Protein AF-A0A0F9B6S1-F1 (afdb_monomer_lite)

Sequence (210 aa):
LCLACHDKDVAAADGRVVKGLGAELAGQAKLHGPPGAGNCADCHEPHGNKAFRFLQKAYPAAFYSPYAPGAYALCLSCHDPALASARHTTSATKFRNGNVNLHYLHVNKPRKGRTCRACHATHASNNPHMLSAAVPFGGWKIPIRFTADKDGGNCASGCHLPKAYRRTNPVDYAKPSATQPAGTTTQPAKTTTQPAKTATQPAKTAMRPG

Foldseek 3Di:
DVLVQQQAWDQDPVRDIDGRCVVVAPPFPDWDDCLVVVNPVLFADPVADPADRRGPAAEDPDQFDADDLRNHVSVCVPQPSCLQPPQFDLPSDLQAFARGRVNVVQQHDRTGRGGPLNFADNTGHNDPPRGDQWHDDPPDTKGWDWDDDPFWTWIDIPVDHIDTGGHPHGDDPVDDDPPRDPPPPPDPPPPPPDPDPPDDDDDDDDDDDD

Secondary structure (DSSP, 8-state):
-THHHHTS-EE-TTSPEEPPSHHHHTT-SEE-HHHHTT-GGGTB-TT--SSGGGBSS---SSSEE---TTTTTTGGGTS-THHHH-SB-SSS-S-EETTEEHHHHHH--SS-EEPGGGTB-SSEESSGGGB-SEEEETTEEEEEEEEE-SSEEEEEETTEEEEEEESSS---TTS--TTS------PPP----PPP----PPP-------

InterPro domains:
  IPR010177 Doubled CXXCH motif [PF09699] (32-81)
  IPR010177 Doubled CXXCH motif [PF09699] (109-135)
  IPR036280 Multiheme cytochrome superfamily [SSF48695] (2-164)

Structure (mmCIF, N/CA/C/O backbone):
data_AF-A0A0F9B6S1-F1
#
_entry.id   AF-A0A0F9B6S1-F1
#
loop_
_atom_site.group_PDB
_atom_site.id
_atom_site.type_symbol
_atom_site.label_atom_id
_atom_site.label_alt_id
_atom_site.label_comp_id
_atom_site.label_asym_id
_atom_site.label_entity_id
_atom_site.label_seq_id
_atom_site.pdbx_PDB_ins_code
_atom_site.Cartn_x
_atom_site.Cartn_y
_atom_site.Cartn_z
_atom_site.occupancy
_atom_site.B_iso_or_equiv
_atom_site.auth_seq_id
_atom_site.auth_comp_id
_atom_site.auth_asym_id
_atom_site.auth_atom_id
_atom_site.pdbx_PDB_model_num
ATOM 1 N N . LEU A 1 1 ? -17.920 14.167 11.789 1.00 84.94 1 LEU A N 1
ATOM 2 C CA . LEU A 1 1 ? -18.511 13.146 12.686 1.00 84.94 1 LEU A CA 1
ATOM 3 C C . LEU A 1 1 ? -17.453 12.194 13.252 1.00 84.94 1 LEU A C 1
ATOM 5 O O . LEU A 1 1 ? -17.225 12.240 14.447 1.00 84.94 1 LEU A O 1
ATOM 9 N N . CYS A 1 2 ? -16.750 11.398 12.436 1.00 89.38 2 CYS A N 1
ATOM 10 C CA . CYS A 1 2 ? -15.830 10.344 12.909 1.00 89.38 2 CYS A CA 1
ATOM 11 C C . CYS A 1 2 ? -14.729 10.837 13.870 1.00 89.38 2 CYS A C 1
ATOM 13 O O . CYS A 1 2 ? -14.489 10.236 14.915 1.00 89.38 2 CYS A O 1
ATOM 15 N N . LEU A 1 3 ? -14.088 11.965 13.543 1.00 91.12 3 LEU A N 1
ATOM 16 C CA . LEU A 1 3 ? -13.027 12.548 14.371 1.00 91.12 3 LEU A CA 1
ATOM 17 C C . LEU A 1 3 ? -13.532 13.112 15.708 1.00 91.12 3 LEU A C 1
ATOM 19 O O . LEU A 1 3 ? -12.722 13.312 16.598 1.00 91.12 3 LEU A O 1
ATOM 23 N N . ALA A 1 4 ? -14.842 13.290 15.916 1.00 91.00 4 ALA A N 1
ATOM 24 C CA . ALA A 1 4 ? -15.355 13.708 17.225 1.00 91.00 4 ALA A CA 1
ATOM 25 C C . ALA A 1 4 ? -15.012 12.693 18.334 1.00 91.00 4 ALA A C 1
ATOM 27 O O . ALA A 1 4 ? -14.855 13.074 19.490 1.00 91.00 4 ALA A O 1
ATOM 28 N N . CYS A 1 5 ? -14.850 11.415 17.969 1.00 89.62 5 CYS A N 1
ATOM 29 C CA . CYS A 1 5 ? -14.426 10.355 18.884 1.00 89.62 5 CYS A CA 1
ATOM 30 C C . CYS A 1 5 ? -13.048 9.784 18.526 1.00 89.62 5 CYS A C 1
ATOM 32 O O . CYS A 1 5 ? -12.287 9.428 19.419 1.00 89.62 5 CYS A O 1
ATOM 34 N N . HIS A 1 6 ? -12.705 9.709 17.236 1.00 91.12 6 HIS A N 1
ATOM 35 C CA . HIS A 1 6 ? -11.450 9.109 16.772 1.00 91.12 6 HIS A CA 1
ATOM 36 C C . HIS A 1 6 ? -10.278 10.091 16.657 1.00 91.12 6 HIS A C 1
ATOM 38 O O . HIS A 1 6 ? -9.227 9.699 16.166 1.00 91.12 6 HIS A O 1
ATOM 44 N N . ASP A 1 7 ? -10.407 11.343 17.101 1.00 93.19 7 ASP A N 1
ATOM 45 C CA . ASP A 1 7 ? -9.270 12.274 17.188 1.00 93.19 7 ASP A CA 1
ATOM 46 C C . ASP A 1 7 ? -8.208 11.802 18.202 1.00 93.19 7 ASP A C 1
ATOM 48 O O . ASP A 1 7 ? -7.007 11.951 17.975 1.00 93.19 7 ASP A O 1
ATOM 52 N N . LYS A 1 8 ? -8.640 11.137 19.279 1.00 92.50 8 LYS A N 1
ATOM 53 C CA . LYS A 1 8 ? -7.793 10.696 20.398 1.00 92.50 8 LYS A CA 1
ATOM 54 C C . LYS A 1 8 ? -7.808 9.179 20.552 1.00 92.50 8 LYS A C 1
ATOM 56 O O . LYS A 1 8 ? -8.610 8.485 19.931 1.00 92.50 8 LYS A O 1
ATOM 61 N N . ASP A 1 9 ? -6.891 8.669 21.369 1.00 93.69 9 ASP A N 1
ATOM 62 C CA . ASP A 1 9 ? -6.844 7.253 21.722 1.00 93.69 9 ASP A CA 1
ATOM 63 C C . ASP A 1 9 ? -8.183 6.808 22.332 1.00 93.69 9 ASP A C 1
ATOM 65 O O . ASP A 1 9 ? -8.699 7.438 23.254 1.00 93.69 9 ASP A O 1
ATOM 69 N N . VAL A 1 10 ? -8.730 5.702 21.828 1.00 89.88 10 VAL A N 1
ATOM 70 C CA . VAL A 1 10 ? -9.988 5.112 22.296 1.00 89.88 10 VAL A CA 1
ATOM 71 C C . VAL A 1 10 ? -9.691 3.769 22.950 1.00 89.88 10 VAL A C 1
ATOM 73 O O . VAL A 1 10 ? -9.113 2.876 22.323 1.00 89.88 10 VAL A O 1
ATOM 76 N N . ALA A 1 11 ? -10.101 3.607 24.207 1.00 91.12 11 ALA A N 1
ATOM 77 C CA . ALA A 1 11 ? -10.069 2.317 24.884 1.00 91.12 11 ALA A CA 1
ATOM 78 C C . ALA A 1 11 ? -11.209 1.432 24.361 1.00 91.12 11 ALA A C 1
ATOM 80 O O . ALA A 1 11 ? -12.380 1.805 24.411 1.00 91.12 11 ALA A O 1
ATOM 81 N N . ALA A 1 12 ? -10.865 0.263 23.836 1.00 85.62 12 ALA A N 1
ATOM 82 C CA . ALA A 1 12 ? -11.826 -0.763 23.469 1.00 85.62 12 ALA A CA 1
ATOM 83 C C . ALA A 1 12 ? -12.225 -1.584 24.705 1.00 85.62 12 ALA A C 1
ATOM 85 O O . ALA A 1 12 ? -11.449 -1.720 25.651 1.00 85.62 12 ALA A O 1
ATOM 86 N N . ALA A 1 13 ? -13.418 -2.184 24.667 1.00 86.12 13 ALA A N 1
ATOM 87 C CA . ALA A 1 13 ? -13.953 -2.997 25.764 1.00 86.12 13 ALA A CA 1
ATOM 88 C C . ALA A 1 13 ? -13.068 -4.204 26.136 1.00 86.12 13 ALA A C 1
ATOM 90 O O . ALA A 1 13 ? -13.123 -4.688 27.259 1.00 86.12 13 ALA A O 1
ATOM 91 N N . ASP A 1 14 ? -12.227 -4.669 25.211 1.00 86.56 14 ASP A N 1
ATOM 92 C CA . ASP A 1 14 ? -11.272 -5.762 25.419 1.00 86.56 14 ASP A CA 1
ATOM 93 C C . ASP A 1 14 ? -9.890 -5.287 25.908 1.00 86.56 14 ASP A C 1
ATOM 95 O O . ASP A 1 14 ? -8.903 -6.017 25.814 1.00 86.56 14 ASP A O 1
ATOM 99 N N . GLY A 1 15 ? -9.794 -4.046 26.394 1.00 87.56 15 GLY A N 1
ATOM 100 C CA . GLY A 1 15 ? -8.570 -3.463 26.945 1.00 87.56 15 GLY A CA 1
ATOM 101 C C . GLY A 1 15 ? -7.555 -2.997 25.898 1.00 87.56 15 GLY A C 1
ATOM 102 O O . GLY A 1 15 ? -6.518 -2.436 26.255 1.00 87.56 15 GLY A O 1
ATOM 103 N N . ARG A 1 16 ? -7.822 -3.180 24.597 1.00 87.88 16 ARG A N 1
ATOM 104 C CA . ARG A 1 16 ? -6.966 -2.616 23.543 1.00 87.88 16 ARG A CA 1
ATOM 105 C C . ARG A 1 16 ? -7.121 -1.100 23.477 1.00 87.88 16 ARG A C 1
ATOM 107 O O . ARG A 1 16 ? -8.217 -0.573 23.614 1.00 87.88 16 ARG A O 1
ATOM 114 N N . VAL A 1 17 ? -6.045 -0.404 23.122 1.00 89.31 17 VAL A N 1
ATOM 115 C CA . VAL A 1 17 ? -6.099 1.022 22.769 1.00 89.31 17 VAL A CA 1
ATOM 116 C C . VAL A 1 17 ? -6.058 1.167 21.252 1.00 89.31 17 VAL A C 1
ATOM 118 O O . VAL A 1 17 ? -5.094 0.760 20.597 1.00 89.31 17 VAL A O 1
ATOM 121 N N . VAL A 1 18 ? -7.114 1.738 20.679 1.00 87.94 18 VAL A N 1
ATOM 122 C CA . VAL A 1 18 ? -7.140 2.188 19.286 1.00 87.94 18 VAL A CA 1
ATOM 123 C C . VAL A 1 18 ? -6.529 3.578 19.254 1.00 87.94 18 VAL A C 1
ATOM 125 O O . VAL A 1 18 ? -7.032 4.480 19.913 1.00 87.94 18 VAL A O 1
ATOM 128 N N . LYS A 1 19 ? -5.426 3.745 18.522 1.00 88.56 19 LYS A N 1
ATOM 129 C CA . LYS A 1 19 ? -4.744 5.037 18.449 1.00 88.56 19 LYS A CA 1
ATOM 130 C C . LYS A 1 19 ? -5.616 6.094 17.783 1.00 88.56 19 LYS A C 1
ATOM 132 O O . LYS A 1 19 ? -6.282 5.799 16.791 1.00 88.56 19 LYS A O 1
ATOM 137 N N . GLY A 1 20 ? -5.584 7.297 18.350 1.00 90.81 20 GLY A N 1
ATOM 138 C CA . GLY A 1 20 ? -6.263 8.460 17.803 1.00 90.81 20 GLY A CA 1
ATOM 139 C C . GLY A 1 20 ? -5.727 8.807 16.426 1.00 90.81 20 GLY A C 1
ATOM 140 O O . GLY A 1 20 ? -4.518 8.850 16.199 1.00 90.81 20 GLY A O 1
ATOM 141 N N . LEU A 1 21 ? -6.648 9.058 15.508 1.00 90.69 21 LEU A N 1
ATOM 142 C CA . LEU A 1 21 ? -6.363 9.432 14.136 1.00 90.69 21 LEU A CA 1
ATOM 143 C C . LEU A 1 21 ? -5.974 10.914 14.027 1.00 90.69 21 LEU A C 1
ATOM 145 O O . LEU A 1 21 ? -5.288 11.287 13.083 1.00 90.69 21 LEU A O 1
ATOM 149 N N . GLY A 1 22 ? -6.340 11.749 15.005 1.00 87.75 22 GLY A N 1
ATOM 150 C CA . GLY A 1 22 ? -6.059 13.187 15.010 1.00 87.75 22 GLY A CA 1
ATOM 151 C C . GLY A 1 22 ? -4.589 13.503 14.773 1.00 87.75 22 GLY A C 1
ATOM 152 O O . GLY A 1 22 ? -4.243 14.177 13.808 1.00 87.75 22 GLY A O 1
ATOM 153 N N . ALA A 1 23 ? -3.706 12.923 15.588 1.00 83.25 23 ALA A N 1
ATOM 154 C CA . ALA A 1 23 ? -2.260 13.096 15.451 1.00 83.25 23 ALA A CA 1
ATOM 155 C C . ALA A 1 23 ? -1.678 12.447 14.180 1.00 83.25 23 ALA A C 1
ATOM 157 O O . ALA A 1 23 ? -0.641 12.887 13.690 1.00 83.25 23 ALA A O 1
ATOM 158 N N . GLU A 1 24 ? -2.316 11.398 13.649 1.00 84.44 24 GLU A N 1
ATOM 159 C CA . GLU A 1 24 ? -1.882 10.757 12.404 1.00 84.44 24 GLU A CA 1
ATOM 160 C C . GLU A 1 24 ? -2.237 11.608 11.180 1.00 84.44 24 GLU A C 1
ATOM 162 O O . GLU A 1 24 ? -1.484 11.581 10.218 1.00 84.44 24 GLU A O 1
ATOM 167 N N . LEU A 1 25 ? -3.334 12.375 11.202 1.00 88.62 25 LEU A N 1
ATOM 168 C CA . LEU A 1 25 ? -3.712 13.279 10.105 1.00 88.62 25 LEU A CA 1
ATOM 169 C C . LEU A 1 25 ? -3.091 14.673 10.258 1.00 88.62 25 LEU A C 1
ATOM 171 O O . LEU A 1 25 ? -2.732 15.303 9.262 1.00 88.62 25 LEU A O 1
ATOM 175 N N . ALA A 1 26 ? -2.967 15.164 11.493 1.00 84.00 26 ALA A N 1
ATOM 176 C CA . ALA A 1 26 ? -2.464 16.498 11.784 1.00 84.00 26 ALA A CA 1
ATOM 177 C C . ALA A 1 26 ? -1.012 16.661 11.316 1.00 84.00 26 ALA A C 1
ATOM 179 O O . ALA A 1 26 ? -0.131 15.857 11.627 1.00 84.00 26 ALA A O 1
ATOM 180 N N . GLY A 1 27 ? -0.759 17.726 10.554 1.00 74.69 27 GLY A N 1
ATOM 181 C CA . GLY A 1 27 ? 0.578 18.050 10.058 1.00 74.69 27 GLY A CA 1
ATOM 182 C C . GLY A 1 27 ? 1.125 17.080 9.006 1.00 74.69 27 GLY A C 1
ATOM 183 O O . GLY A 1 27 ? 2.312 17.158 8.688 1.00 74.69 27 GLY A O 1
ATOM 184 N N . GLN A 1 28 ? 0.301 16.177 8.458 1.00 81.06 28 GLN A N 1
ATOM 185 C CA . GLN A 1 28 ? 0.713 15.372 7.313 1.00 81.06 28 GLN A CA 1
ATOM 186 C C . GLN A 1 28 ? 0.516 16.139 6.007 1.00 81.06 28 GLN A C 1
ATOM 188 O O . GLN A 1 28 ? -0.545 16.694 5.737 1.00 81.06 28 GLN A O 1
ATOM 193 N N . ALA A 1 29 ? 1.532 16.104 5.154 1.00 78.75 29 ALA A N 1
ATOM 194 C CA . ALA A 1 29 ? 1.552 16.761 3.860 1.00 78.75 29 ALA A CA 1
ATOM 195 C C . ALA A 1 29 ? 0.556 16.140 2.873 1.00 78.75 29 ALA A C 1
ATOM 197 O O . ALA A 1 29 ? 0.140 16.809 1.928 1.00 78.75 29 ALA A O 1
ATOM 198 N N . LYS A 1 30 ? 0.214 14.851 3.038 1.00 90.12 30 LYS A N 1
ATOM 199 C CA . LYS A 1 30 ? -0.686 14.125 2.134 1.00 90.12 30 LYS A CA 1
ATOM 200 C C . LYS A 1 30 ? -1.606 13.183 2.896 1.00 90.12 30 LYS A C 1
ATOM 202 O O . LYS A 1 30 ? -1.150 12.264 3.578 1.00 90.12 30 LYS A O 1
ATOM 207 N N . LEU A 1 31 ? -2.905 13.387 2.707 1.00 93.31 31 LEU A N 1
ATOM 208 C CA . LEU A 1 31 ? -3.943 12.451 3.116 1.00 93.31 31 LEU A CA 1
ATOM 209 C C . LEU A 1 31 ? -4.227 11.479 1.969 1.00 93.31 31 LEU A C 1
ATOM 211 O O . LEU A 1 31 ? -4.185 11.847 0.793 1.00 93.31 31 LEU A O 1
ATOM 215 N N . HIS A 1 32 ? -4.518 10.230 2.312 1.00 94.31 32 HIS A N 1
ATOM 216 C CA . HIS A 1 32 ? -5.059 9.275 1.359 1.00 94.31 32 HIS A CA 1
ATOM 217 C C . HIS A 1 32 ? -6.451 9.745 0.908 1.00 94.31 32 HIS A C 1
ATOM 219 O O . HIS A 1 32 ? -7.150 10.394 1.683 1.00 94.31 32 HIS A O 1
ATOM 225 N N . GLY A 1 33 ? -6.854 9.429 -0.328 1.00 91.88 33 GLY A N 1
ATOM 226 C CA . GLY A 1 33 ? -8.044 10.014 -0.966 1.00 91.88 33 GLY A CA 1
ATOM 227 C C . GLY A 1 33 ? -9.299 10.027 -0.080 1.00 91.88 33 GLY A C 1
ATOM 228 O O . GLY A 1 33 ? -9.795 11.115 0.210 1.00 91.88 33 GLY A O 1
ATOM 229 N N . PRO A 1 34 ? -9.774 8.867 0.419 1.00 93.69 34 PRO A N 1
ATOM 230 C CA . PRO A 1 34 ? -10.990 8.829 1.228 1.00 93.69 34 PRO A CA 1
ATOM 231 C C . PRO A 1 34 ? -10.876 9.608 2.551 1.00 93.69 34 PRO A C 1
ATOM 233 O O . PRO A 1 34 ? -11.713 10.478 2.781 1.00 93.69 34 PRO A O 1
ATOM 236 N N . PRO A 1 35 ? -9.833 9.424 3.395 1.00 90.62 35 PRO A N 1
ATOM 237 C CA . PRO A 1 35 ? -9.627 10.286 4.565 1.00 90.62 35 PRO A CA 1
ATOM 238 C C . PRO A 1 35 ? -9.525 11.784 4.242 1.00 90.62 35 PRO A C 1
ATOM 240 O O . PRO A 1 35 ? -10.065 12.592 4.990 1.00 90.62 35 PRO A O 1
ATOM 243 N N . GLY A 1 36 ? -8.877 12.160 3.133 1.00 89.31 36 GLY A N 1
ATOM 244 C CA . GLY A 1 36 ? -8.753 13.555 2.698 1.00 89.31 36 GLY A CA 1
ATOM 245 C C . GLY A 1 36 ? -10.078 14.199 2.290 1.00 89.31 36 GLY A C 1
ATOM 246 O O . GLY A 1 36 ? -10.249 15.400 2.472 1.00 89.31 36 GLY A O 1
ATOM 247 N N . ALA A 1 37 ? -11.026 13.397 1.803 1.00 90.56 37 ALA A N 1
ATOM 248 C CA . ALA A 1 37 ? -12.395 13.815 1.510 1.00 90.56 37 ALA A CA 1
ATOM 249 C C . ALA A 1 37 ? -13.351 13.673 2.713 1.00 90.56 37 ALA A C 1
ATOM 251 O O . ALA A 1 37 ? -14.526 14.004 2.603 1.00 90.56 37 ALA A O 1
ATOM 252 N N . GLY A 1 38 ? -12.879 13.164 3.858 1.00 89.94 38 GLY A N 1
ATOM 253 C CA . GLY A 1 38 ? -13.729 12.856 5.013 1.00 89.94 38 GLY A CA 1
ATOM 254 C C . GLY A 1 38 ? -14.559 11.570 4.875 1.00 89.94 38 GLY A C 1
ATOM 255 O O . GLY A 1 38 ? -15.367 11.265 5.754 1.00 89.94 38 GLY A O 1
ATOM 256 N N . ASN A 1 39 ? -14.330 10.773 3.830 1.00 93.50 39 ASN A N 1
ATOM 257 C CA . ASN A 1 39 ? -15.073 9.549 3.526 1.00 93.50 39 ASN A CA 1
ATOM 258 C C . ASN A 1 39 ? -14.497 8.334 4.267 1.00 93.50 39 ASN A C 1
ATOM 260 O O . ASN A 1 39 ? -13.992 7.380 3.676 1.00 93.50 39 ASN A O 1
ATOM 264 N N . CYS A 1 40 ? -14.553 8.348 5.599 1.00 93.62 40 CYS A N 1
ATOM 265 C CA . CYS A 1 40 ? -14.050 7.233 6.411 1.00 93.62 40 CYS A CA 1
ATOM 266 C C . CYS A 1 40 ? -14.784 5.909 6.110 1.00 93.62 40 CYS A C 1
ATOM 268 O O . CYS A 1 40 ? -14.186 4.834 6.202 1.00 93.62 40 CYS A O 1
ATOM 270 N N . ALA A 1 41 ? -16.068 6.000 5.743 1.00 95.00 41 ALA A N 1
ATOM 271 C CA . ALA A 1 41 ? -16.945 4.859 5.492 1.00 95.00 41 ALA A CA 1
ATOM 272 C C . ALA A 1 41 ? -16.606 4.075 4.209 1.00 95.00 41 ALA A C 1
ATOM 274 O O . ALA A 1 41 ? -17.001 2.921 4.082 1.00 95.00 41 ALA A O 1
ATOM 275 N N . ASP A 1 42 ? -15.808 4.646 3.298 1.00 95.06 42 ASP A N 1
ATOM 276 C CA . ASP A 1 42 ? -15.357 3.941 2.086 1.00 95.06 42 ASP A CA 1
ATOM 277 C C . ASP A 1 42 ? -14.491 2.718 2.432 1.00 95.06 42 ASP A C 1
ATOM 279 O O . ASP A 1 42 ? -14.438 1.738 1.687 1.00 95.06 42 ASP A O 1
ATOM 283 N N . CYS A 1 43 ? -13.811 2.771 3.584 1.00 95.88 43 CYS A N 1
ATOM 284 C CA . CYS A 1 43 ? -12.961 1.693 4.077 1.00 95.88 43 CYS A CA 1
ATOM 285 C C . CYS A 1 43 ? -13.464 1.060 5.375 1.00 95.88 43 CYS A C 1
ATOM 287 O O . CYS A 1 43 ? -13.177 -0.115 5.605 1.00 95.88 43 CYS A O 1
ATOM 289 N N . HIS A 1 44 ? -14.165 1.814 6.225 1.00 95.56 44 HIS A N 1
ATOM 290 C CA . HIS A 1 44 ? -14.638 1.362 7.534 1.00 95.56 44 HIS A CA 1
ATOM 291 C C . HIS A 1 44 ? -16.159 1.188 7.581 1.00 95.56 44 HIS A C 1
ATOM 293 O O . HIS A 1 44 ? -16.903 1.888 6.908 1.00 95.56 44 HIS A O 1
ATOM 299 N N . GLU A 1 45 ? -16.619 0.275 8.424 1.00 94.81 45 GLU A N 1
ATOM 300 C CA . GLU A 1 45 ? -18.016 0.035 8.753 1.00 94.81 45 GLU A CA 1
ATOM 301 C C . GLU A 1 45 ? -18.320 0.689 10.109 1.00 94.81 45 GLU A C 1
ATOM 303 O O . GLU A 1 45 ? -17.956 0.129 11.150 1.00 94.81 45 GLU A O 1
ATOM 308 N N . PRO A 1 46 ? -18.919 1.895 10.130 1.00 89.38 46 PRO A N 1
ATOM 309 C CA . PRO A 1 46 ? -19.126 2.656 11.360 1.00 89.38 46 PRO A CA 1
ATOM 310 C C . PRO A 1 46 ? -20.095 1.980 12.336 1.00 89.38 46 PRO A C 1
ATOM 312 O O . PRO A 1 46 ? -19.998 2.228 13.536 1.00 89.38 46 PRO A O 1
ATOM 315 N N . HIS A 1 47 ? -20.987 1.106 11.859 1.00 88.25 47 HIS A N 1
ATOM 316 C CA . HIS A 1 47 ? -21.882 0.332 12.726 1.00 88.25 47 HIS A CA 1
ATOM 317 C C . HIS A 1 47 ? -21.265 -0.984 13.213 1.00 88.25 47 HIS A C 1
ATOM 319 O O . HIS A 1 47 ? -21.895 -1.744 13.948 1.00 88.25 47 HIS A O 1
ATOM 325 N N . GLY A 1 48 ? -20.003 -1.225 12.858 1.00 83.81 48 GLY A N 1
ATOM 326 C CA . GLY A 1 48 ? -19.253 -2.389 13.277 1.00 83.81 48 GLY A CA 1
ATOM 327 C C . GLY A 1 48 ? -19.563 -3.639 12.456 1.00 83.81 48 GLY A C 1
ATOM 328 O O . GLY A 1 48 ? -20.639 -3.851 11.907 1.00 83.81 48 GLY A O 1
ATOM 329 N N . ASN A 1 49 ? -18.561 -4.503 12.381 1.00 90.06 49 ASN A N 1
ATOM 330 C CA . ASN A 1 49 ? -18.633 -5.827 11.783 1.00 90.06 49 ASN A CA 1
ATOM 331 C C . ASN A 1 49 ? -17.567 -6.728 12.441 1.00 90.06 49 ASN A C 1
ATOM 333 O O . ASN A 1 49 ? -16.840 -6.305 13.341 1.00 90.06 49 ASN A O 1
ATOM 337 N N . LYS A 1 50 ? -17.453 -7.988 12.014 1.00 89.44 50 LYS A N 1
ATOM 338 C CA . LYS A 1 50 ? -16.446 -8.920 12.563 1.00 89.44 50 LYS A CA 1
ATOM 339 C C . LYS A 1 50 ? -15.057 -8.773 11.925 1.00 89.44 50 LYS A C 1
ATOM 341 O O . LYS A 1 50 ? -14.123 -9.463 12.332 1.00 89.44 50 LYS A O 1
ATOM 346 N N . ALA A 1 51 ? -14.907 -7.931 10.905 1.00 91.62 51 ALA A N 1
ATOM 347 C CA . ALA A 1 51 ? -13.647 -7.762 10.204 1.00 91.62 51 ALA A CA 1
ATOM 348 C C . ALA A 1 51 ? -12.643 -6.977 11.056 1.00 91.62 51 ALA A C 1
ATOM 350 O O . ALA A 1 51 ? -12.985 -6.112 11.867 1.00 91.62 51 ALA A O 1
ATOM 351 N N . PHE A 1 52 ? -11.360 -7.263 10.835 1.00 89.81 52 PHE A N 1
ATOM 352 C CA . PHE A 1 52 ? -10.269 -6.524 11.455 1.00 89.81 52 PHE A CA 1
ATOM 353 C C . PHE A 1 52 ? -10.463 -5.014 11.251 1.00 89.81 52 PHE A C 1
ATOM 355 O O . PHE A 1 52 ? -10.547 -4.565 10.114 1.00 89.81 52 PHE A O 1
ATOM 362 N N . ARG A 1 53 ? -10.513 -4.24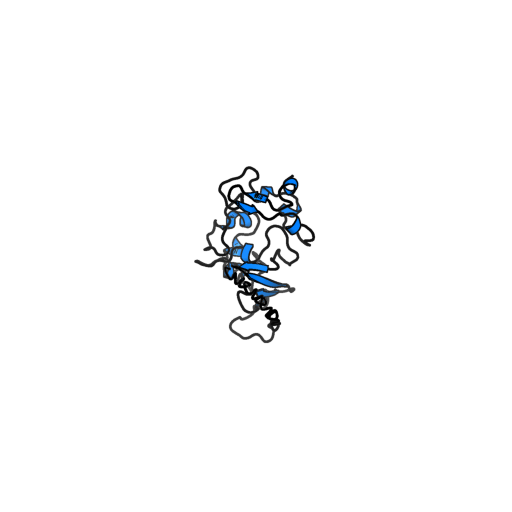7 12.352 1.00 90.12 53 ARG A N 1
ATOM 363 C CA . ARG A 1 53 ? -10.694 -2.777 12.370 1.00 90.12 53 ARG A CA 1
ATOM 364 C C . ARG A 1 53 ? -11.957 -2.286 11.662 1.00 90.12 53 ARG A C 1
ATOM 366 O O . ARG A 1 53 ? -11.961 -1.175 11.133 1.00 90.12 53 ARG A O 1
ATOM 373 N N . PHE A 1 54 ? -13.006 -3.106 11.674 1.00 93.12 54 PHE A N 1
ATOM 374 C CA . PHE A 1 54 ? -14.275 -2.805 11.026 1.00 93.12 54 PHE A CA 1
ATOM 375 C C . PHE A 1 54 ? -14.108 -2.468 9.548 1.00 93.12 54 PHE A C 1
ATOM 377 O O . PHE A 1 54 ? -14.750 -1.566 9.042 1.00 93.12 54 PHE A O 1
ATOM 384 N N . LEU A 1 55 ? -13.186 -3.128 8.849 1.00 96.00 55 LEU A N 1
ATOM 385 C CA . LEU A 1 55 ? -12.970 -2.839 7.437 1.00 96.00 55 LEU A CA 1
ATOM 386 C C . LEU A 1 55 ? -14.137 -3.375 6.598 1.00 96.00 55 LEU A C 1
ATOM 388 O O . LEU A 1 55 ? -14.642 -4.467 6.855 1.00 96.00 55 LEU A O 1
ATOM 392 N N . GLN A 1 56 ? -14.539 -2.613 5.581 1.00 96.25 56 GLN A N 1
ATOM 393 C CA . GLN A 1 56 ? -15.623 -2.957 4.649 1.00 96.25 56 GLN A CA 1
ATOM 394 C C . GLN A 1 56 ? -15.322 -4.229 3.840 1.00 96.25 56 GLN A C 1
ATOM 396 O O . GLN A 1 56 ? -16.218 -4.949 3.408 1.00 96.25 56 GLN A O 1
ATOM 401 N N . LYS A 1 57 ? -14.036 -4.516 3.612 1.00 96.25 57 LYS A N 1
ATOM 402 C CA . LYS A 1 57 ? -13.560 -5.651 2.815 1.00 96.25 57 LYS A CA 1
ATOM 403 C C . LYS A 1 57 ? -12.337 -6.295 3.457 1.00 96.25 57 LYS A C 1
ATOM 405 O O . LYS A 1 57 ? -11.688 -5.720 4.332 1.00 96.25 57 LYS A O 1
ATOM 410 N N . ALA A 1 58 ? -12.006 -7.495 2.987 1.00 96.25 58 ALA A N 1
ATOM 411 C CA . ALA A 1 58 ? -10.872 -8.257 3.486 1.00 96.25 58 ALA A CA 1
ATOM 412 C C . ALA A 1 58 ? -9.551 -7.479 3.359 1.00 96.25 58 ALA A C 1
ATOM 414 O O . ALA A 1 58 ? -9.209 -6.936 2.303 1.00 96.25 58 ALA A O 1
ATOM 415 N N . TYR A 1 59 ? -8.811 -7.458 4.465 1.00 96.50 59 TYR A N 1
ATOM 416 C CA . TYR A 1 59 ? -7.430 -7.012 4.533 1.00 96.50 59 TYR A CA 1
ATOM 417 C C . TYR A 1 59 ? -6.729 -7.742 5.694 1.00 96.50 59 T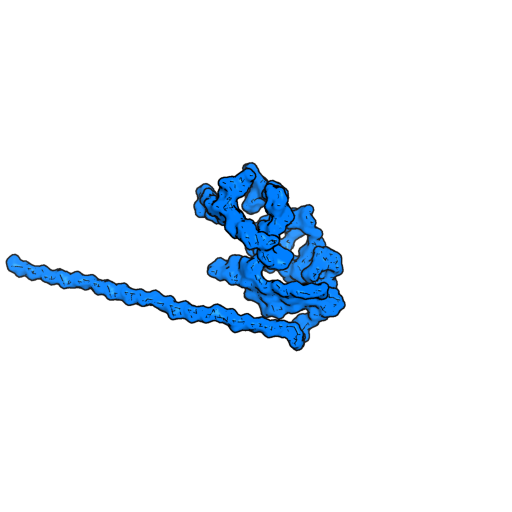YR A C 1
ATOM 419 O O . TYR A 1 59 ? -7.306 -7.813 6.785 1.00 96.50 59 TYR A O 1
ATOM 427 N N . PRO A 1 60 ? -5.490 -8.252 5.550 1.00 94.81 60 PRO A N 1
ATOM 428 C CA . PRO A 1 60 ? -4.878 -9.055 6.602 1.00 94.81 60 PRO A CA 1
ATOM 429 C C . PRO A 1 60 ? -4.520 -8.199 7.822 1.00 94.81 60 PRO A C 1
ATOM 431 O O . PRO A 1 60 ? -3.929 -7.127 7.694 1.00 94.81 60 PRO A O 1
ATOM 434 N N . ALA A 1 61 ? -4.836 -8.668 9.029 1.00 92.19 61 ALA A N 1
ATOM 435 C CA . ALA A 1 61 ? -4.463 -7.974 10.266 1.00 92.19 61 ALA A CA 1
ATOM 436 C C . ALA A 1 61 ? -2.938 -7.959 10.491 1.00 92.19 61 ALA A C 1
ATOM 438 O O . ALA A 1 61 ? -2.381 -6.973 10.975 1.00 92.19 61 ALA A O 1
ATOM 439 N N . ALA A 1 62 ? -2.271 -9.054 10.119 1.00 92.12 62 ALA A N 1
ATOM 440 C CA . ALA A 1 62 ? -0.856 -9.286 10.366 1.00 92.12 62 ALA A CA 1
ATOM 441 C C . ALA A 1 62 ? 0.069 -8.452 9.462 1.00 92.12 62 ALA A C 1
ATOM 443 O O . ALA A 1 62 ? -0.287 -8.056 8.354 1.00 92.12 62 ALA A O 1
ATOM 444 N N . PHE A 1 63 ? 1.304 -8.234 9.924 1.00 91.88 63 PHE A N 1
ATOM 445 C CA . PHE A 1 63 ? 2.355 -7.575 9.141 1.00 91.88 63 PHE A CA 1
ATOM 446 C C . PHE A 1 63 ? 2.735 -8.391 7.894 1.00 91.88 63 PHE A C 1
ATOM 448 O O . PHE A 1 63 ? 2.827 -7.850 6.787 1.00 91.88 63 PHE A O 1
ATOM 455 N N . TYR A 1 64 ? 2.907 -9.703 8.087 1.00 94.62 64 TYR A N 1
ATOM 456 C CA . TYR A 1 64 ? 3.121 -10.684 7.031 1.00 94.62 64 TYR A CA 1
ATOM 457 C C . TYR A 1 64 ? 1.878 -11.542 6.823 1.00 94.62 64 TYR A C 1
ATOM 459 O O . TYR A 1 64 ? 1.245 -11.959 7.789 1.00 94.62 64 TYR A O 1
ATOM 467 N N . SER A 1 65 ? 1.575 -11.854 5.569 1.00 95.56 65 SER A N 1
ATOM 468 C CA . SER A 1 65 ? 0.504 -12.774 5.195 1.00 95.56 65 SER A CA 1
ATOM 469 C C . SER A 1 65 ? 0.862 -13.482 3.883 1.00 95.56 65 SER A C 1
ATOM 471 O O . SER A 1 65 ? 1.525 -12.870 3.040 1.00 95.56 65 SER A O 1
ATOM 473 N N . PRO A 1 66 ? 0.483 -14.755 3.684 1.00 95.31 66 PRO A N 1
ATOM 474 C CA . PRO A 1 66 ? 0.479 -15.363 2.360 1.00 95.31 66 PRO A CA 1
ATOM 475 C C . PRO A 1 66 ? -0.351 -14.531 1.382 1.00 95.31 66 PRO A C 1
ATOM 477 O O . PRO A 1 66 ? -1.421 -14.034 1.734 1.00 95.31 66 PRO A O 1
ATOM 480 N N . TYR A 1 67 ? 0.119 -14.390 0.147 1.00 94.25 67 TYR A N 1
ATOM 481 C CA . TYR A 1 67 ? -0.684 -13.729 -0.872 1.00 94.25 67 TYR A CA 1
ATOM 482 C C . TYR A 1 67 ? -1.869 -14.597 -1.289 1.00 94.25 67 TYR A C 1
ATOM 484 O O . TYR A 1 67 ? -1.696 -15.767 -1.623 1.00 94.25 67 TYR A O 1
ATOM 492 N N . ALA A 1 68 ? -3.054 -13.992 -1.331 1.00 91.69 68 ALA A N 1
ATOM 493 C CA . ALA A 1 68 ? -4.243 -14.580 -1.926 1.00 91.69 68 ALA A CA 1
ATOM 494 C C . ALA A 1 68 ? -5.043 -13.493 -2.673 1.00 91.69 68 ALA A C 1
ATOM 496 O O . ALA A 1 68 ? -5.138 -12.371 -2.161 1.00 91.69 68 ALA A O 1
ATOM 497 N N . PRO A 1 69 ? -5.653 -13.800 -3.836 1.00 76.06 69 PRO A N 1
ATOM 498 C CA . PRO A 1 69 ? -6.356 -12.822 -4.676 1.00 76.06 69 PRO A CA 1
ATOM 499 C C . PRO A 1 69 ? -7.451 -12.002 -3.968 1.00 76.06 69 PRO A C 1
ATOM 501 O O . PRO A 1 69 ? -7.675 -10.853 -4.328 1.00 76.06 69 PRO A O 1
ATOM 504 N N . GLY A 1 70 ? -8.089 -12.542 -2.923 1.00 91.56 70 GLY A N 1
ATOM 505 C CA . GLY A 1 70 ? -9.110 -11.835 -2.136 1.00 91.56 70 GLY A CA 1
ATOM 506 C C . GLY A 1 70 ? -8.612 -11.207 -0.832 1.00 91.56 70 GLY A C 1
ATOM 507 O O . GLY A 1 70 ? -9.320 -10.402 -0.234 1.00 91.56 70 GLY A O 1
ATOM 508 N N . ALA A 1 71 ? -7.398 -11.532 -0.376 1.00 93.75 71 ALA A N 1
ATOM 509 C CA . ALA A 1 71 ? -6.923 -11.108 0.943 1.00 93.75 71 ALA A CA 1
ATOM 510 C C . ALA A 1 71 ? -6.755 -9.586 1.064 1.00 93.75 71 ALA A C 1
ATOM 512 O O . ALA A 1 71 ? -6.750 -9.077 2.177 1.00 93.75 71 ALA A O 1
ATOM 513 N N . TYR A 1 72 ? -6.638 -8.874 -0.060 1.00 95.69 72 TYR A N 1
ATOM 514 C CA . TYR A 1 72 ? -6.410 -7.427 -0.140 1.00 95.69 72 TYR A CA 1
ATOM 515 C C . TYR A 1 72 ? -7.579 -6.678 -0.793 1.00 95.69 72 TYR A C 1
ATOM 517 O O . TYR A 1 72 ? -7.395 -5.560 -1.280 1.00 95.69 72 TYR A O 1
ATOM 525 N N . ALA A 1 73 ? -8.770 -7.286 -0.826 1.00 96.50 73 ALA A N 1
ATOM 526 C CA . ALA A 1 73 ? -9.951 -6.761 -1.513 1.00 96.50 73 ALA A CA 1
ATOM 527 C C . ALA A 1 73 ? -10.310 -5.316 -1.121 1.00 96.50 73 ALA A C 1
ATOM 529 O O . ALA A 1 73 ? -10.860 -4.589 -1.944 1.00 96.50 73 ALA A O 1
ATOM 530 N N . LEU A 1 74 ? -9.979 -4.886 0.102 1.00 96.75 74 LEU A N 1
ATOM 531 C CA . LEU A 1 74 ? -10.149 -3.495 0.527 1.00 96.75 74 LEU A CA 1
ATOM 532 C C . LEU A 1 74 ? -9.315 -2.511 -0.295 1.00 96.75 74 LEU A C 1
ATOM 534 O O . LEU A 1 74 ? -9.829 -1.509 -0.765 1.00 96.75 74 LEU A O 1
ATOM 538 N N . CYS A 1 75 ? -8.019 -2.768 -0.465 1.00 95.94 75 CYS A N 1
ATOM 539 C CA . CYS A 1 75 ? -7.151 -1.849 -1.202 1.00 95.94 75 CYS A CA 1
ATOM 540 C C . CYS A 1 75 ? -7.423 -1.933 -2.705 1.00 95.94 75 CYS A C 1
ATOM 542 O O . CYS A 1 75 ? -7.396 -0.930 -3.417 1.00 95.94 75 CYS A O 1
ATOM 544 N N . LEU A 1 76 ? -7.693 -3.148 -3.179 1.00 95.81 76 LEU A N 1
ATOM 545 C CA . LEU A 1 76 ? -7.879 -3.445 -4.593 1.00 95.81 76 LEU A CA 1
ATOM 546 C C . LEU A 1 76 ? -9.277 -3.086 -5.117 1.00 95.81 76 LEU A C 1
ATOM 548 O O . LEU A 1 76 ? -9.562 -3.317 -6.286 1.00 95.81 76 LEU A O 1
ATOM 552 N N . SER A 1 77 ? -10.150 -2.503 -4.286 1.00 95.19 77 SER A N 1
ATOM 553 C CA . SER A 1 77 ? -11.390 -1.896 -4.779 1.00 95.19 77 SER A CA 1
ATOM 554 C C . SER A 1 77 ? -11.152 -0.586 -5.525 1.00 95.19 77 SER A C 1
ATOM 556 O O . SER A 1 77 ? -11.999 -0.193 -6.317 1.00 95.19 77 SER A O 1
ATOM 558 N N . CYS A 1 78 ? -10.022 0.081 -5.266 1.00 96.12 78 CYS A N 1
ATOM 559 C CA . CYS A 1 78 ? -9.653 1.343 -5.912 1.00 96.12 78 CYS A CA 1
ATOM 560 C C . CYS A 1 78 ? -8.300 1.260 -6.630 1.00 96.12 78 CYS A C 1
ATOM 562 O O . CYS A 1 78 ? -8.066 1.979 -7.597 1.00 96.12 78 CYS A O 1
ATOM 564 N N . HIS A 1 79 ? -7.392 0.400 -6.166 1.00 95.81 79 HIS A N 1
ATOM 565 C CA . HIS A 1 79 ? -6.099 0.197 -6.810 1.00 95.81 79 HIS A CA 1
ATOM 566 C C . HIS A 1 79 ? -6.117 -1.007 -7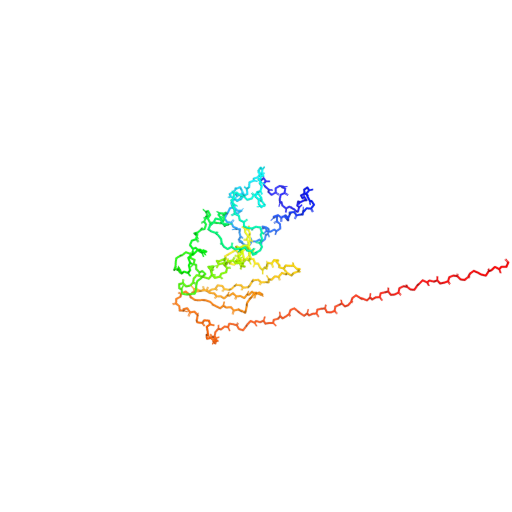.752 1.00 95.81 79 HIS A C 1
ATOM 568 O O . HIS A 1 79 ? -6.679 -2.046 -7.416 1.00 95.81 79 HIS A O 1
ATOM 574 N N . ASP A 1 80 ? -5.433 -0.888 -8.892 1.00 96.75 80 ASP A N 1
ATOM 575 C CA . ASP A 1 80 ? -5.319 -1.960 -9.885 1.00 96.75 80 ASP A CA 1
ATOM 576 C C . ASP A 1 80 ? -4.751 -3.255 -9.256 1.00 96.75 80 ASP A C 1
ATOM 578 O O . ASP A 1 80 ? -3.592 -3.265 -8.827 1.00 96.75 80 ASP A O 1
ATOM 582 N N . PRO A 1 81 ? -5.504 -4.373 -9.226 1.00 95.88 81 PRO A N 1
ATOM 583 C CA . PRO A 1 81 ? -5.027 -5.659 -8.714 1.00 95.88 81 PRO A CA 1
ATOM 584 C C . PRO A 1 81 ? -3.712 -6.137 -9.339 1.00 95.88 81 PRO A C 1
ATOM 586 O O . PRO A 1 81 ? -2.895 -6.767 -8.652 1.00 95.88 81 PRO A O 1
ATOM 589 N N . ALA A 1 82 ? -3.470 -5.803 -10.612 1.00 96.94 82 ALA A N 1
ATOM 590 C CA . ALA A 1 82 ? -2.253 -6.161 -11.330 1.00 96.94 82 ALA A CA 1
ATOM 591 C C . ALA A 1 82 ? -0.996 -5.555 -10.692 1.00 96.94 82 ALA A C 1
ATOM 593 O O . ALA A 1 82 ? 0.092 -6.115 -10.851 1.00 96.94 82 ALA A O 1
ATOM 594 N N . LEU A 1 83 ? -1.123 -4.488 -9.888 1.00 96.56 83 LEU A N 1
ATOM 595 C CA . LEU A 1 83 ? 0.006 -3.943 -9.135 1.00 96.56 83 LEU A CA 1
ATOM 596 C C . LEU A 1 83 ? 0.616 -4.987 -8.199 1.00 96.56 83 LEU A C 1
ATOM 598 O O . LEU A 1 83 ? 1.814 -4.929 -7.968 1.00 96.56 83 LEU A O 1
ATOM 602 N N . ALA A 1 84 ? -0.154 -5.942 -7.671 1.00 95.12 84 ALA A N 1
ATOM 603 C CA . ALA A 1 84 ? 0.347 -6.965 -6.749 1.00 95.12 84 ALA A CA 1
ATOM 604 C C . ALA A 1 84 ? 0.353 -8.375 -7.358 1.00 95.12 84 ALA A C 1
ATOM 606 O O . ALA A 1 84 ? 1.189 -9.198 -6.976 1.00 95.12 84 ALA A O 1
ATOM 607 N N . SER A 1 85 ? -0.563 -8.668 -8.287 1.00 95.62 85 SER A N 1
ATOM 608 C CA . SER A 1 85 ? -0.720 -10.007 -8.868 1.00 95.62 85 SER A CA 1
ATOM 609 C C . SER A 1 85 ? 0.171 -10.255 -10.085 1.00 95.62 85 SER A C 1
ATOM 611 O O . SER A 1 85 ? 0.620 -11.384 -10.281 1.00 95.62 85 SER A O 1
ATOM 613 N N . ALA A 1 86 ? 0.477 -9.230 -10.885 1.00 97.62 86 ALA A N 1
ATOM 614 C CA . ALA A 1 86 ? 1.254 -9.410 -12.105 1.00 97.62 86 ALA A CA 1
ATOM 615 C C . ALA A 1 86 ? 2.754 -9.448 -11.796 1.00 97.62 86 ALA A C 1
ATOM 617 O O . ALA A 1 86 ? 3.317 -8.480 -11.280 1.00 97.62 86 ALA A O 1
ATOM 618 N N . ARG A 1 87 ? 3.429 -10.545 -12.164 1.00 98.12 87 ARG A N 1
ATOM 619 C CA . ARG A 1 87 ? 4.892 -10.674 -12.023 1.00 98.12 87 ARG A CA 1
ATOM 620 C C . ARG A 1 87 ? 5.646 -9.631 -12.851 1.00 98.12 87 ARG A C 1
ATOM 622 O O . ARG A 1 87 ? 6.678 -9.122 -12.411 1.00 98.12 87 ARG A O 1
ATOM 629 N N . HIS A 1 88 ? 5.110 -9.299 -14.025 1.00 98.50 88 HIS A N 1
ATOM 630 C CA . HIS A 1 88 ? 5.640 -8.271 -14.910 1.00 98.50 88 HIS A CA 1
ATOM 631 C C . HIS A 1 88 ? 4.542 -7.291 -15.321 1.00 98.50 88 HIS A C 1
ATOM 633 O O . HIS A 1 88 ? 3.411 -7.694 -15.572 1.00 98.50 88 HIS A O 1
ATOM 639 N N . THR A 1 89 ? 4.872 -6.005 -15.393 1.00 98.19 89 THR A N 1
ATOM 640 C CA . THR A 1 89 ? 3.965 -4.949 -15.850 1.00 98.19 89 THR A CA 1
ATOM 641 C C . THR A 1 89 ? 4.752 -3.726 -16.304 1.00 98.19 89 THR A C 1
ATOM 643 O O . THR A 1 89 ? 5.837 -3.456 -15.789 1.00 98.19 89 THR A O 1
ATOM 646 N N . THR A 1 90 ? 4.204 -2.959 -17.242 1.00 97.19 90 THR A N 1
ATOM 647 C CA . THR A 1 90 ? 4.701 -1.622 -17.604 1.00 97.19 90 THR A CA 1
ATOM 648 C C . THR A 1 90 ? 3.741 -0.503 -17.185 1.00 97.19 90 THR A C 1
ATOM 650 O O . THR A 1 90 ? 4.175 0.650 -17.096 1.00 97.19 90 THR A O 1
ATOM 653 N N . SER A 1 91 ? 2.489 -0.843 -16.860 1.00 96.25 91 SER A N 1
ATOM 654 C CA . SER A 1 91 ? 1.370 0.086 -16.656 1.00 96.25 91 SER A CA 1
ATOM 655 C C . SER A 1 91 ? 0.787 0.062 -15.239 1.00 96.25 91 SER A C 1
ATOM 657 O O . SER A 1 91 ? 0.518 1.126 -14.689 1.00 96.25 91 SER A O 1
ATOM 659 N N . ALA A 1 92 ? 0.655 -1.112 -14.612 1.00 96.81 92 ALA A N 1
ATOM 660 C CA . ALA A 1 92 ? -0.068 -1.269 -13.341 1.00 96.81 92 ALA A CA 1
ATOM 661 C C . ALA A 1 92 ? 0.629 -0.582 -12.154 1.00 96.81 92 ALA A C 1
ATOM 663 O O . ALA A 1 92 ? 0.011 -0.243 -11.147 1.00 96.81 92 ALA A O 1
ATOM 664 N N . THR A 1 93 ? 1.946 -0.374 -12.241 1.00 97.00 93 THR A N 1
ATOM 665 C CA . THR A 1 93 ? 2.692 0.369 -11.225 1.00 97.00 93 THR A CA 1
ATOM 666 C C . THR A 1 93 ? 3.958 1.011 -11.779 1.00 97.00 93 THR A C 1
ATOM 668 O O . THR A 1 93 ? 4.597 0.505 -12.704 1.00 97.00 93 THR A O 1
ATOM 671 N N . LYS A 1 94 ? 4.366 2.123 -11.158 1.00 96.62 94 LYS A N 1
ATOM 672 C CA . LYS A 1 94 ? 5.668 2.760 -11.397 1.00 96.62 94 LYS A CA 1
ATOM 673 C C . LYS A 1 94 ? 6.786 2.182 -10.522 1.00 96.62 94 LYS A C 1
ATOM 675 O O . LYS A 1 94 ? 7.950 2.452 -10.816 1.00 96.62 94 LYS A O 1
ATOM 680 N N . PHE A 1 95 ? 6.458 1.378 -9.504 1.00 97.38 95 PHE A N 1
ATOM 681 C CA . PHE A 1 95 ? 7.428 0.663 -8.667 1.00 97.38 95 PHE A CA 1
ATOM 682 C C . PHE A 1 95 ? 7.835 -0.658 -9.335 1.00 97.38 95 PHE A C 1
ATOM 684 O O . PHE A 1 95 ? 7.402 -1.749 -8.960 1.00 97.38 95 PHE A O 1
ATOM 691 N N . ARG A 1 96 ? 8.629 -0.536 -10.400 1.00 97.69 96 ARG A N 1
ATOM 692 C CA . ARG A 1 96 ? 9.059 -1.649 -11.252 1.00 97.69 96 ARG A CA 1
ATOM 693 C C . ARG A 1 96 ? 10.463 -1.414 -11.797 1.00 97.69 96 ARG A C 1
ATOM 695 O O . ARG A 1 96 ? 10.782 -0.294 -12.184 1.00 97.69 96 ARG A O 1
ATOM 702 N N . ASN A 1 97 ? 11.279 -2.460 -11.852 1.00 98.12 97 ASN A N 1
ATOM 703 C CA . ASN A 1 97 ? 12.606 -2.423 -12.465 1.00 98.12 97 ASN A CA 1
ATOM 704 C C . ASN A 1 97 ? 12.514 -3.015 -13.878 1.00 98.12 97 ASN A C 1
ATOM 706 O O . ASN A 1 97 ? 12.317 -4.219 -14.033 1.00 98.12 97 ASN A O 1
ATOM 710 N N . GLY A 1 98 ? 12.559 -2.181 -14.912 1.00 98.06 98 GLY A N 1
ATOM 711 C CA . GLY A 1 98 ? 12.073 -2.556 -16.236 1.00 98.06 98 GLY A CA 1
ATOM 712 C C . GLY A 1 98 ? 10.601 -2.921 -16.168 1.00 98.06 98 GLY A C 1
ATOM 713 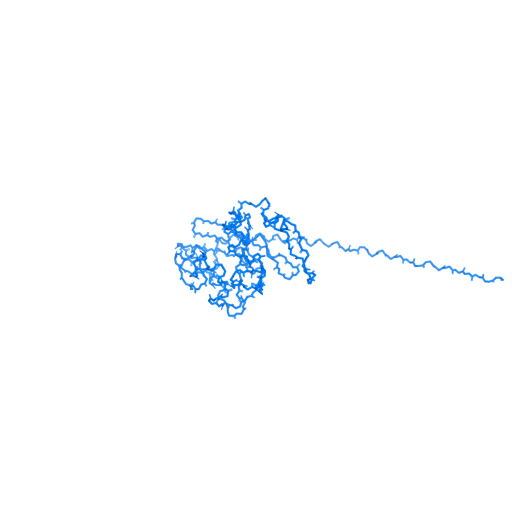O O . GLY A 1 98 ? 9.794 -2.168 -15.619 1.00 98.06 98 GLY A O 1
ATOM 714 N N . ASN A 1 99 ? 10.255 -4.101 -16.671 1.00 98.25 99 ASN A N 1
ATOM 715 C CA . ASN A 1 99 ? 8.919 -4.663 -16.509 1.00 98.25 99 ASN A CA 1
ATOM 716 C C . ASN A 1 99 ? 8.760 -5.488 -15.218 1.00 98.25 99 ASN A C 1
ATOM 718 O O . ASN A 1 99 ? 7.656 -5.938 -14.944 1.00 98.25 99 ASN A O 1
ATOM 722 N N . VAL A 1 100 ? 9.815 -5.717 -14.424 1.00 98.38 100 VAL A N 1
ATOM 723 C CA . VAL A 1 100 ? 9.722 -6.532 -13.204 1.00 98.38 100 VAL A CA 1
ATOM 724 C C . VAL A 1 100 ? 8.974 -5.752 -12.136 1.00 98.38 100 VAL A C 1
ATOM 726 O O . VAL A 1 100 ? 9.457 -4.730 -11.645 1.00 98.38 100 VAL A O 1
ATOM 729 N N . ASN A 1 101 ? 7.803 -6.249 -11.752 1.00 98.56 101 ASN A N 1
ATOM 730 C CA . ASN A 1 101 ? 6.959 -5.606 -10.762 1.00 98.56 101 ASN A CA 1
ATOM 731 C C . ASN A 1 101 ? 7.538 -5.794 -9.351 1.00 98.56 101 ASN A C 1
ATOM 733 O O . ASN A 1 101 ? 7.567 -6.907 -8.821 1.00 98.56 101 ASN A O 1
ATOM 737 N N . LEU A 1 102 ? 7.977 -4.710 -8.709 1.00 97.94 102 LEU A N 1
ATOM 738 C CA . LEU A 1 102 ? 8.592 -4.811 -7.387 1.00 97.94 102 LEU A CA 1
ATOM 739 C C . LEU A 1 102 ? 7.554 -5.003 -6.275 1.00 97.94 102 LEU A C 1
ATOM 741 O O . LEU A 1 102 ? 7.886 -5.618 -5.263 1.00 97.94 102 LEU A O 1
ATOM 745 N N . HIS A 1 103 ? 6.298 -4.580 -6.450 1.00 98.00 103 HIS A N 1
ATOM 746 C CA . HIS A 1 103 ? 5.227 -4.926 -5.506 1.00 98.00 103 HIS A CA 1
ATOM 747 C C . HIS A 1 103 ? 5.001 -6.440 -5.466 1.00 98.00 103 HIS A C 1
ATOM 749 O O . HIS A 1 103 ? 4.965 -7.014 -4.377 1.00 98.00 103 HIS A O 1
ATOM 755 N N . TYR A 1 104 ? 4.950 -7.104 -6.629 1.00 98.12 104 TYR A N 1
ATOM 756 C CA . TYR A 1 104 ? 4.831 -8.565 -6.715 1.00 98.12 104 TYR A CA 1
ATOM 757 C C . TYR A 1 104 ? 5.924 -9.264 -5.897 1.00 98.12 104 TYR A C 1
ATOM 759 O O . TYR A 1 104 ? 5.647 -10.165 -5.110 1.00 98.12 104 TYR A O 1
ATOM 767 N N . LEU A 1 105 ? 7.176 -8.802 -5.995 1.00 96.81 105 LEU A N 1
ATOM 768 C CA . LEU A 1 105 ? 8.289 -9.403 -5.254 1.00 96.81 105 LEU A CA 1
ATOM 769 C C . LEU A 1 105 ? 8.158 -9.294 -3.729 1.00 96.81 105 LEU A C 1
ATOM 771 O O . LEU A 1 105 ? 8.759 -10.113 -3.033 1.00 96.81 105 LEU A O 1
ATOM 775 N N . HIS A 1 106 ? 7.407 -8.324 -3.205 1.00 96.69 106 HIS A N 1
ATOM 776 C CA . HIS A 1 106 ? 7.238 -8.116 -1.765 1.00 96.69 106 HIS A CA 1
ATOM 777 C C . HIS A 1 106 ? 5.942 -8.721 -1.231 1.00 96.69 106 HIS A C 1
ATOM 779 O O . HIS A 1 106 ? 5.958 -9.365 -0.178 1.00 96.69 106 HIS A O 1
ATOM 785 N N . VAL A 1 107 ? 4.844 -8.513 -1.952 1.00 96.88 107 VAL A N 1
ATOM 786 C CA . VAL A 1 107 ? 3.489 -8.883 -1.541 1.00 96.88 107 VAL A CA 1
ATOM 787 C C . VAL A 1 107 ? 3.200 -10.335 -1.910 1.00 96.88 107 VAL A C 1
ATOM 789 O O . VAL A 1 107 ? 2.733 -11.098 -1.068 1.00 96.88 107 VAL A O 1
ATOM 792 N N . ASN A 1 108 ? 3.549 -10.749 -3.131 1.00 96.38 108 ASN A N 1
ATOM 793 C CA . ASN A 1 108 ? 3.230 -12.065 -3.677 1.00 96.38 108 ASN A CA 1
ATOM 794 C C . ASN A 1 108 ? 4.226 -13.136 -3.193 1.00 96.38 108 ASN A C 1
ATOM 796 O O . ASN A 1 108 ? 5.156 -13.537 -3.897 1.00 96.38 108 ASN A O 1
ATOM 800 N N . LYS A 1 109 ? 4.083 -13.551 -1.927 1.00 95.44 109 LYS A N 1
ATOM 801 C CA . LYS A 1 109 ? 4.864 -14.637 -1.312 1.00 95.44 109 LYS A CA 1
ATOM 802 C C . LYS A 1 109 ? 3.940 -15.672 -0.665 1.00 95.44 109 LYS A C 1
ATOM 804 O O . LYS A 1 109 ? 2.963 -15.286 -0.029 1.00 95.44 109 LYS A O 1
ATOM 809 N N . PRO A 1 110 ? 4.306 -16.966 -0.693 1.00 92.56 110 PRO A N 1
ATOM 810 C CA . PRO A 1 110 ? 3.476 -18.034 -0.130 1.00 92.56 110 PRO A CA 1
ATOM 811 C C . PRO A 1 110 ? 3.440 -18.056 1.406 1.00 92.56 110 PRO A C 1
ATOM 813 O O . PRO A 1 110 ? 2.555 -18.668 1.984 1.00 92.56 110 PRO A O 1
ATOM 816 N N . ARG A 1 111 ? 4.405 -17.424 2.091 1.00 91.38 111 ARG A N 1
ATOM 817 C CA . ARG A 1 111 ? 4.467 -17.410 3.569 1.00 91.38 111 ARG A CA 1
ATOM 818 C C . ARG A 1 111 ? 4.586 -16.005 4.150 1.00 91.38 111 ARG A C 1
ATOM 820 O O . ARG A 1 111 ? 3.780 -15.601 4.976 1.00 91.38 111 ARG A O 1
ATOM 827 N N . LYS A 1 112 ? 5.611 -15.258 3.728 1.00 94.31 112 LYS A N 1
ATOM 828 C CA . LYS A 1 112 ? 5.950 -13.929 4.270 1.00 94.31 112 LYS A CA 1
ATOM 829 C C . LYS A 1 112 ? 5.721 -12.817 3.244 1.00 94.31 112 LYS A C 1
ATOM 831 O O . LYS A 1 112 ? 6.653 -12.090 2.891 1.00 94.31 112 LYS A O 1
ATOM 836 N N . GLY A 1 113 ? 4.497 -12.727 2.728 1.00 96.44 113 GLY A N 1
ATOM 837 C CA . GLY A 1 113 ? 4.079 -11.613 1.880 1.00 96.44 113 GLY A CA 1
ATOM 838 C C . GLY A 1 113 ? 3.944 -10.367 2.737 1.00 96.44 113 GLY A C 1
ATOM 839 O O . GLY A 1 113 ? 3.317 -10.397 3.794 1.00 96.44 113 GLY A O 1
ATOM 840 N N . ARG A 1 114 ? 4.601 -9.279 2.343 1.00 95.25 114 ARG A N 1
ATOM 841 C CA . ARG A 1 114 ? 4.486 -7.993 3.035 1.00 95.25 114 ARG A CA 1
ATOM 842 C C . ARG A 1 114 ? 3.107 -7.445 2.709 1.00 95.25 114 ARG A C 1
ATOM 844 O O . ARG A 1 114 ? 2.787 -7.284 1.536 1.00 95.25 114 ARG A O 1
ATOM 851 N N . THR A 1 115 ? 2.282 -7.182 3.717 1.00 95.81 115 THR A N 1
ATOM 852 C CA . THR A 1 115 ? 1.015 -6.488 3.455 1.00 95.81 115 THR A CA 1
ATOM 853 C C . THR A 1 115 ? 1.286 -5.045 3.025 1.00 95.81 115 THR A C 1
ATOM 855 O O . THR A 1 115 ? 2.374 -4.526 3.259 1.00 95.81 115 THR A O 1
ATOM 858 N N . CYS A 1 116 ? 0.316 -4.364 2.413 1.00 96.00 116 CYS A N 1
ATOM 859 C CA . CYS A 1 116 ? 0.472 -2.969 1.979 1.00 96.00 116 CYS A CA 1
ATOM 860 C C . CYS A 1 116 ? 0.956 -2.063 3.133 1.00 96.00 116 CYS A C 1
ATOM 862 O O . CYS A 1 116 ? 1.871 -1.264 2.962 1.00 96.00 116 CYS A O 1
ATOM 864 N N . ARG A 1 117 ? 0.425 -2.282 4.344 1.00 93.75 117 ARG A N 1
ATOM 865 C CA . ARG A 1 117 ? 0.796 -1.605 5.602 1.00 93.75 117 ARG A CA 1
ATOM 866 C C . ARG A 1 117 ? 2.209 -1.893 6.111 1.00 93.75 117 ARG A C 1
ATOM 868 O O . ARG A 1 117 ? 2.676 -1.213 7.017 1.00 93.75 117 ARG A O 1
ATOM 875 N N . ALA A 1 118 ? 2.905 -2.876 5.543 1.00 94.12 118 ALA A N 1
ATOM 876 C CA . ALA A 1 118 ? 4.325 -3.073 5.816 1.00 94.12 118 ALA A CA 1
ATOM 877 C C . ALA A 1 118 ? 5.195 -1.978 5.178 1.00 94.12 118 ALA A C 1
ATOM 879 O O . ALA A 1 118 ? 6.363 -1.854 5.540 1.00 94.12 118 ALA A O 1
ATOM 880 N N . CYS A 1 119 ? 4.643 -1.197 4.240 1.00 95.19 119 CYS A N 1
ATOM 881 C CA . CYS A 1 119 ? 5.343 -0.081 3.609 1.00 95.19 119 CYS A CA 1
ATOM 882 C C . CYS A 1 119 ? 4.542 1.221 3.582 1.00 95.19 119 CYS A C 1
ATOM 884 O O . CYS A 1 119 ? 5.154 2.281 3.641 1.00 95.19 119 CYS A O 1
ATOM 886 N N . HIS A 1 120 ? 3.212 1.161 3.503 1.00 95.62 120 HIS A N 1
ATOM 887 C CA . HIS A 1 120 ? 2.348 2.329 3.357 1.00 95.62 120 HIS A CA 1
ATOM 888 C C . HIS A 1 120 ? 1.609 2.685 4.649 1.00 95.62 120 HIS A C 1
ATOM 890 O O . HIS A 1 120 ? 1.116 1.806 5.359 1.00 95.62 120 HIS A O 1
ATOM 896 N N . ALA A 1 121 ? 1.463 3.982 4.901 1.00 93.62 121 ALA A N 1
ATOM 897 C CA . ALA A 1 121 ? 0.523 4.525 5.864 1.00 93.62 121 ALA A CA 1
ATOM 898 C C . ALA A 1 121 ? -0.824 4.731 5.158 1.00 93.62 121 ALA A C 1
ATOM 900 O O . ALA A 1 121 ? -0.901 5.369 4.109 1.00 93.62 121 ALA A O 1
ATOM 901 N N . THR A 1 122 ? -1.886 4.132 5.693 1.00 92.81 122 THR A N 1
ATOM 902 C CA . THR A 1 122 ? -3.177 4.017 4.991 1.00 92.81 122 THR A CA 1
ATOM 903 C C . THR A 1 122 ? -4.035 5.266 5.079 1.00 92.81 122 THR A C 1
ATOM 905 O O . THR A 1 122 ? -4.916 5.441 4.239 1.00 92.81 122 THR A O 1
ATOM 908 N N . HIS A 1 123 ? -3.800 6.113 6.082 1.00 94.62 123 HIS A N 1
ATOM 909 C CA . HIS A 1 123 ? -4.561 7.344 6.262 1.00 94.62 123 HIS A CA 1
ATOM 910 C C . HIS A 1 123 ? -3.811 8.561 5.743 1.00 94.62 123 HIS A C 1
ATOM 912 O O . HIS A 1 123 ? -4.368 9.326 4.961 1.00 94.62 123 HIS A O 1
ATOM 918 N N . ALA A 1 124 ? -2.555 8.733 6.154 1.00 93.75 124 ALA A N 1
ATOM 919 C CA . ALA A 1 124 ? -1.776 9.922 5.846 1.00 93.75 124 ALA A CA 1
ATOM 920 C C . ALA A 1 124 ? -0.269 9.647 5.887 1.00 93.75 124 ALA A C 1
ATOM 922 O O . ALA A 1 124 ? 0.192 8.761 6.605 1.00 93.75 124 ALA A O 1
ATOM 923 N N . SER A 1 125 ? 0.504 10.392 5.097 1.00 92.69 125 SER A N 1
ATOM 924 C CA . SER A 1 125 ? 1.965 10.346 5.141 1.00 92.69 125 SER A CA 1
ATOM 925 C C . SER A 1 125 ? 2.603 11.623 4.602 1.00 92.69 125 SER A C 1
ATOM 927 O O . SER A 1 125 ? 2.132 12.223 3.638 1.00 92.69 125 SER A O 1
ATOM 929 N N . ASN A 1 126 ? 3.757 11.968 5.165 1.00 91.88 126 ASN A N 1
ATOM 930 C CA . ASN A 1 126 ? 4.672 12.971 4.626 1.00 91.88 126 ASN A CA 1
ATOM 931 C C . ASN A 1 126 ? 5.547 12.461 3.472 1.00 91.88 126 ASN A C 1
ATOM 933 O O . ASN A 1 126 ? 6.138 13.261 2.748 1.00 91.88 126 ASN A O 1
ATOM 937 N N . ASN A 1 127 ? 5.645 11.144 3.276 1.00 92.06 127 ASN A N 1
ATOM 938 C CA . ASN A 1 127 ? 6.524 10.568 2.263 1.00 92.06 127 ASN A CA 1
ATOM 939 C C . ASN A 1 127 ? 5.802 10.345 0.925 1.00 92.06 127 ASN A C 1
ATOM 941 O O . ASN A 1 127 ? 4.585 10.129 0.882 1.00 92.06 127 ASN A O 1
ATOM 945 N N . PRO A 1 128 ? 6.553 10.317 -0.192 1.00 91.69 128 PRO A N 1
ATOM 946 C CA . PRO A 1 128 ? 6.004 9.967 -1.494 1.00 91.69 128 PRO A CA 1
ATOM 947 C C . PRO A 1 128 ? 5.254 8.631 -1.470 1.00 91.69 128 PRO A C 1
ATOM 949 O O . PRO A 1 128 ? 5.637 7.698 -0.766 1.00 91.69 128 PRO A O 1
ATOM 952 N N . HIS A 1 129 ? 4.199 8.537 -2.281 1.00 92.56 129 HIS A N 1
ATOM 953 C CA . HIS A 1 129 ? 3.412 7.312 -2.466 1.00 92.56 129 HIS A CA 1
ATOM 954 C C . HIS A 1 129 ? 2.865 6.713 -1.161 1.00 92.56 129 HIS A C 1
ATOM 956 O O . HIS A 1 129 ? 2.766 5.495 -1.035 1.00 92.56 129 HIS A O 1
ATOM 962 N N . MET A 1 130 ? 2.512 7.559 -0.187 1.00 94.19 130 MET A N 1
ATOM 963 C CA . MET A 1 130 ? 1.958 7.140 1.104 1.00 94.19 130 MET A CA 1
ATOM 964 C C . MET A 1 130 ? 2.880 6.212 1.903 1.00 94.19 130 MET A C 1
ATOM 966 O O . MET A 1 130 ? 2.403 5.424 2.709 1.00 94.19 130 MET A O 1
ATOM 970 N N . LEU A 1 131 ? 4.196 6.252 1.686 1.00 94.88 131 LEU A N 1
ATOM 971 C CA . LEU A 1 131 ? 5.117 5.384 2.419 1.00 94.88 131 LEU A CA 1
ATOM 972 C C . LEU A 1 131 ? 5.189 5.778 3.900 1.00 94.88 131 LEU A C 1
ATOM 974 O O . LEU A 1 131 ? 5.307 6.951 4.240 1.00 94.88 131 LEU A O 1
ATOM 978 N N . SER A 1 132 ? 5.148 4.817 4.810 1.00 93.56 132 SER A N 1
ATOM 979 C CA . SER A 1 132 ? 5.367 5.070 6.236 1.00 93.56 132 SER A CA 1
ATOM 980 C C . SER A 1 132 ? 6.805 5.531 6.468 1.00 93.56 132 SER A C 1
ATOM 982 O O . SER A 1 132 ? 7.718 5.000 5.851 1.00 93.56 132 SER A O 1
ATOM 984 N N . ALA A 1 133 ? 7.046 6.470 7.387 1.00 91.69 133 ALA A N 1
ATOM 985 C CA . ALA A 1 133 ? 8.421 6.830 7.769 1.00 91.69 133 ALA A CA 1
ATOM 986 C C . ALA A 1 133 ? 9.135 5.668 8.486 1.00 91.69 133 ALA A C 1
ATOM 988 O O . ALA A 1 133 ? 10.335 5.441 8.325 1.00 91.69 133 ALA A O 1
ATOM 989 N N . ALA A 1 134 ? 8.371 4.906 9.267 1.00 92.44 134 ALA A N 1
ATOM 990 C CA . ALA A 1 134 ? 8.803 3.660 9.869 1.00 92.44 134 ALA A CA 1
ATOM 991 C C . ALA A 1 134 ? 7.602 2.739 10.098 1.00 92.44 134 ALA A C 1
ATOM 993 O O . ALA A 1 134 ? 6.469 3.208 10.220 1.00 92.44 134 ALA A O 1
ATOM 994 N N . VAL A 1 135 ? 7.854 1.437 10.202 1.00 91.06 135 VAL A N 1
ATOM 995 C CA . VAL A 1 135 ? 6.826 0.434 10.505 1.00 91.06 135 VAL A CA 1
ATOM 996 C C . VAL A 1 135 ? 7.180 -0.362 11.760 1.00 91.06 135 VAL A C 1
ATOM 998 O O . VAL A 1 135 ? 8.355 -0.671 11.973 1.00 91.06 135 VAL A O 1
ATOM 1001 N N . PRO A 1 136 ? 6.196 -0.686 12.617 1.00 87.19 136 PRO A N 1
ATOM 1002 C CA . PRO A 1 136 ? 6.442 -1.479 13.813 1.00 87.19 136 PRO A CA 1
ATOM 1003 C C . PRO A 1 136 ? 6.813 -2.920 13.439 1.00 87.19 136 PRO A C 1
ATOM 1005 O O . PRO A 1 136 ? 6.158 -3.546 12.604 1.00 87.19 136 PRO A O 1
ATOM 1008 N N . PHE A 1 137 ? 7.849 -3.453 14.082 1.00 82.81 137 PHE A N 1
ATOM 1009 C CA . PHE A 1 137 ? 8.306 -4.828 13.924 1.00 82.81 137 PHE A CA 1
ATOM 1010 C C . PHE A 1 137 ? 8.832 -5.365 15.262 1.00 82.81 137 PHE A C 1
ATOM 1012 O O . PHE A 1 137 ? 9.970 -5.106 15.659 1.00 82.81 137 PHE A O 1
ATOM 1019 N N . GLY A 1 138 ? 7.978 -6.091 15.988 1.00 82.31 138 GLY A N 1
ATOM 1020 C CA . GLY A 1 138 ? 8.260 -6.463 17.376 1.00 82.31 138 GLY A CA 1
ATOM 1021 C C . GLY A 1 138 ? 8.419 -5.217 18.256 1.00 82.31 138 GLY A C 1
ATOM 1022 O O . GLY A 1 138 ? 7.598 -4.307 18.185 1.00 82.31 138 GLY A O 1
ATOM 1023 N N . GLY A 1 139 ? 9.488 -5.161 19.055 1.00 83.19 139 GLY A N 1
ATOM 1024 C CA . GLY A 1 139 ? 9.814 -4.011 19.912 1.00 83.19 139 GLY A CA 1
ATOM 1025 C C . GLY A 1 139 ? 10.526 -2.848 19.207 1.00 83.19 139 GLY A C 1
ATOM 1026 O O . GLY A 1 139 ? 10.855 -1.860 19.857 1.00 83.19 139 GLY A O 1
ATOM 1027 N N . TRP A 1 140 ? 10.790 -2.945 17.899 1.00 85.81 140 TRP A N 1
ATOM 1028 C CA . TRP A 1 140 ? 11.524 -1.930 17.138 1.00 85.81 140 TRP A CA 1
ATOM 1029 C C . TRP A 1 140 ? 10.672 -1.332 16.008 1.00 85.81 140 TRP A C 1
ATOM 1031 O O . TRP A 1 140 ? 9.675 -1.910 15.576 1.00 85.81 140 TRP A O 1
ATOM 1041 N N . LYS A 1 141 ? 11.063 -0.152 15.518 1.00 89.06 141 LYS A N 1
ATOM 1042 C CA . LYS A 1 141 ? 10.490 0.499 14.337 1.00 89.06 141 LYS A CA 1
ATOM 1043 C C . LYS A 1 141 ? 11.511 0.453 13.206 1.00 89.06 141 LYS A C 1
ATOM 1045 O O . LYS A 1 141 ? 12.575 1.057 13.313 1.00 89.06 141 LYS A O 1
ATOM 1050 N N . ILE A 1 142 ? 11.177 -0.238 12.121 1.00 89.62 142 ILE A N 1
ATOM 1051 C CA . ILE A 1 142 ? 12.029 -0.320 10.934 1.00 89.62 142 ILE A CA 1
ATOM 1052 C C . ILE A 1 142 ? 11.823 0.952 10.106 1.00 89.62 142 ILE A C 1
ATOM 1054 O O . ILE A 1 142 ? 10.699 1.171 9.647 1.00 89.62 142 ILE A O 1
ATOM 1058 N N . PRO A 1 143 ? 12.859 1.782 9.884 1.00 92.56 143 PRO A N 1
ATOM 1059 C CA . PRO A 1 143 ? 12.735 2.945 9.020 1.00 92.56 143 PRO A CA 1
ATOM 1060 C C . PRO A 1 143 ? 12.561 2.515 7.562 1.00 92.56 143 PRO A C 1
ATOM 1062 O O . PRO A 1 143 ? 13.173 1.543 7.105 1.00 92.56 143 PRO A O 1
ATOM 1065 N N . ILE A 1 144 ? 11.759 3.279 6.827 1.00 93.38 144 ILE A N 1
ATOM 1066 C CA . ILE A 1 144 ? 11.627 3.155 5.377 1.00 93.38 144 ILE A CA 1
ATOM 1067 C C . ILE A 1 144 ? 12.113 4.463 4.776 1.00 93.38 144 ILE A C 1
ATOM 1069 O O . ILE A 1 144 ? 11.583 5.534 5.062 1.00 93.38 144 ILE A O 1
ATOM 1073 N N . ARG A 1 145 ? 13.153 4.373 3.952 1.00 94.06 145 ARG A N 1
ATOM 1074 C CA . ARG A 1 145 ? 13.737 5.518 3.261 1.00 94.06 145 ARG A CA 1
ATOM 1075 C C . ARG A 1 145 ? 13.584 5.293 1.773 1.00 94.06 145 ARG A C 1
ATOM 1077 O O . ARG A 1 145 ? 14.142 4.348 1.221 1.00 94.06 145 ARG A O 1
ATOM 1084 N N . PHE A 1 146 ? 12.804 6.156 1.145 1.00 94.88 146 PHE A N 1
ATOM 1085 C CA . PHE A 1 146 ? 12.560 6.111 -0.282 1.00 94.88 146 PHE A CA 1
ATOM 1086 C C . PHE A 1 146 ? 12.886 7.460 -0.901 1.00 94.88 146 PHE A C 1
ATOM 1088 O O . PHE A 1 146 ? 12.407 8.494 -0.436 1.00 94.88 146 PHE A O 1
ATOM 1095 N N . THR A 1 147 ? 13.648 7.427 -1.985 1.00 94.56 147 THR A N 1
ATOM 1096 C CA . THR A 1 147 ? 13.897 8.598 -2.821 1.00 94.56 147 THR A CA 1
ATOM 1097 C C . THR A 1 147 ? 13.436 8.272 -4.230 1.00 94.56 147 THR A C 1
ATOM 1099 O O . THR A 1 147 ? 13.947 7.345 -4.862 1.00 94.56 147 THR A O 1
ATOM 1102 N N . ALA A 1 148 ? 12.460 9.028 -4.724 1.00 93.19 148 ALA A N 1
ATOM 1103 C CA . ALA A 1 148 ? 12.032 8.940 -6.113 1.00 93.19 148 ALA A CA 1
ATOM 1104 C C . ALA A 1 148 ? 13.032 9.638 -7.039 1.00 93.19 148 ALA A C 1
ATOM 1106 O O . ALA A 1 148 ? 13.656 10.628 -6.663 1.00 93.19 148 ALA A O 1
ATOM 1107 N N . ASP A 1 149 ? 13.107 9.169 -8.279 1.00 92.88 149 ASP A N 1
ATOM 1108 C CA . ASP A 1 149 ? 13.696 9.914 -9.387 1.00 92.88 149 ASP A CA 1
ATOM 1109 C C . ASP A 1 149 ? 12.797 9.815 -10.636 1.00 92.88 149 ASP A C 1
ATOM 1111 O O . ASP A 1 149 ? 11.766 9.129 -10.639 1.00 92.88 149 ASP A O 1
ATOM 1115 N N . LYS A 1 150 ? 13.165 10.519 -11.713 1.00 94.12 150 LYS A N 1
ATOM 1116 C CA . LYS A 1 150 ? 12.350 10.591 -12.939 1.00 94.12 150 LYS A CA 1
ATOM 1117 C C . LYS A 1 150 ? 12.093 9.228 -13.597 1.00 94.12 150 LYS A C 1
ATOM 1119 O O . LYS A 1 150 ? 11.051 9.047 -14.224 1.00 94.12 150 LYS A O 1
ATOM 1124 N N . ASP A 1 151 ? 13.006 8.265 -13.458 1.00 95.69 151 ASP A N 1
ATOM 1125 C CA . ASP A 1 151 ? 12.939 6.946 -14.109 1.00 95.69 151 ASP A CA 1
ATOM 1126 C C . ASP A 1 151 ? 12.716 5.789 -13.118 1.00 95.69 151 ASP A C 1
ATOM 1128 O O . ASP A 1 151 ? 12.447 4.659 -13.510 1.00 95.69 151 ASP A O 1
ATOM 1132 N N . GLY A 1 152 ? 12.742 6.046 -11.817 1.00 96.12 152 GLY A N 1
ATOM 1133 C CA . GLY A 1 152 ? 12.624 5.016 -10.804 1.00 96.12 152 GLY A CA 1
ATOM 1134 C C . GLY A 1 152 ? 12.750 5.581 -9.402 1.00 96.12 152 GLY A C 1
ATOM 1135 O O . GLY A 1 152 ? 11.998 6.470 -9.001 1.00 96.12 152 GLY A O 1
ATOM 1136 N N . GLY A 1 153 ? 13.676 5.015 -8.643 1.00 96.06 153 GLY A N 1
ATOM 1137 C CA . GLY A 1 153 ? 14.017 5.497 -7.317 1.00 96.06 153 GLY A CA 1
ATOM 1138 C C . GLY A 1 153 ? 14.957 4.546 -6.599 1.00 96.06 153 GLY A C 1
ATOM 1139 O O . GLY A 1 153 ? 15.407 3.542 -7.156 1.00 96.06 153 GLY A O 1
ATOM 1140 N N . ASN A 1 154 ? 15.224 4.851 -5.338 1.00 94.69 154 ASN A N 1
ATOM 1141 C CA . ASN A 1 154 ? 15.910 3.960 -4.419 1.00 94.69 154 ASN A CA 1
ATOM 1142 C C . ASN A 1 154 ? 15.062 3.715 -3.172 1.00 94.69 154 ASN A C 1
ATOM 1144 O O . ASN A 1 154 ? 14.295 4.576 -2.743 1.00 94.69 154 ASN A O 1
ATOM 1148 N N . CYS A 1 155 ? 15.187 2.512 -2.623 1.00 92.31 155 CYS A N 1
ATOM 1149 C CA . CYS A 1 155 ? 14.560 2.123 -1.373 1.00 92.31 155 CYS A CA 1
ATOM 1150 C C . CYS A 1 155 ? 15.614 1.511 -0.456 1.00 92.31 155 CYS A C 1
ATOM 1152 O O . CYS A 1 155 ? 16.291 0.548 -0.825 1.00 92.31 155 CYS A O 1
ATOM 1154 N N . ALA A 1 156 ? 15.719 2.059 0.747 1.00 91.38 156 ALA A N 1
ATOM 1155 C CA . ALA A 1 156 ? 16.450 1.487 1.857 1.00 91.38 156 ALA A CA 1
ATOM 1156 C C . ALA A 1 156 ? 15.460 1.157 2.974 1.00 91.38 156 ALA A C 1
ATOM 1158 O O . ALA A 1 156 ? 14.649 1.987 3.390 1.00 91.38 156 ALA A O 1
ATOM 1159 N N . SER A 1 157 ? 15.536 -0.072 3.466 1.00 85.81 157 SER A N 1
ATOM 1160 C CA . SER A 1 157 ? 14.731 -0.538 4.587 1.00 85.81 157 SER A CA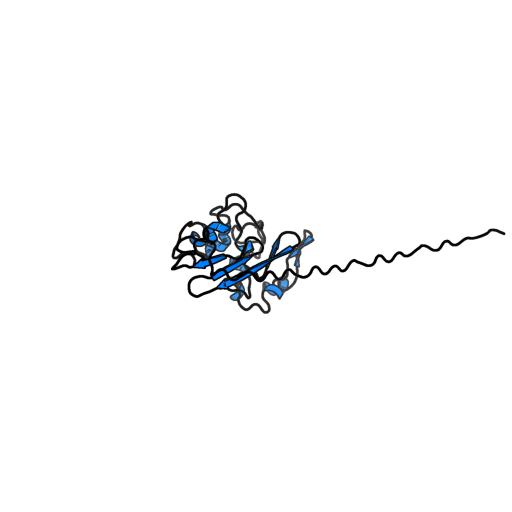 1
ATOM 1161 C C . SER A 1 157 ? 15.604 -1.374 5.511 1.00 85.81 157 SER A C 1
ATOM 1163 O O . SER A 1 157 ? 16.625 -1.909 5.091 1.00 85.81 157 SER A O 1
ATOM 1165 N N . GLY A 1 158 ? 15.186 -1.564 6.760 1.00 84.56 158 GLY A N 1
ATOM 1166 C CA . GLY A 1 158 ? 15.841 -2.544 7.637 1.00 84.56 158 GLY A CA 1
ATOM 1167 C C . GLY A 1 158 ? 15.670 -4.005 7.187 1.00 84.56 158 GLY A C 1
ATOM 1168 O O . GLY A 1 158 ? 16.175 -4.898 7.854 1.00 84.56 158 GLY A O 1
ATOM 1169 N N . CYS A 1 159 ? 14.958 -4.272 6.082 1.00 85.94 159 CYS A N 1
ATOM 1170 C CA . CYS A 1 159 ? 14.717 -5.623 5.568 1.00 85.94 159 CYS A CA 1
ATOM 1171 C C . CYS A 1 159 ? 15.774 -6.095 4.555 1.00 85.94 159 CYS A C 1
ATOM 1173 O O . CYS A 1 159 ? 15.977 -7.300 4.417 1.00 85.94 159 CYS A O 1
ATOM 1175 N N . HIS A 1 160 ? 16.399 -5.182 3.807 1.00 91.38 160 HIS A N 1
ATOM 1176 C CA . HIS A 1 160 ? 17.455 -5.478 2.834 1.00 91.38 160 HIS A CA 1
ATOM 1177 C C . HIS A 1 160 ? 18.332 -4.240 2.604 1.00 91.38 160 HIS A C 1
ATOM 1179 O O . HIS A 1 160 ? 17.867 -3.112 2.767 1.00 91.38 160 HIS A O 1
ATOM 1185 N N . LEU A 1 161 ? 19.576 -4.442 2.152 1.00 89.75 161 LEU A N 1
ATOM 1186 C CA . LEU A 1 161 ? 20.460 -3.344 1.740 1.00 89.75 161 LEU A CA 1
ATOM 1187 C C . LEU A 1 161 ? 19.782 -2.437 0.699 1.00 89.75 161 LEU A C 1
ATOM 1189 O O . LEU A 1 161 ? 18.962 -2.943 -0.075 1.00 89.75 161 LEU A O 1
ATOM 1193 N N . PRO A 1 162 ? 20.109 -1.131 0.652 1.00 91.94 162 PRO A N 1
ATOM 1194 C CA . PRO A 1 162 ? 19.520 -0.205 -0.307 1.00 91.94 162 PRO A CA 1
ATOM 1195 C C . PRO A 1 162 ? 19.533 -0.755 -1.735 1.00 91.94 162 PRO A C 1
ATOM 1197 O O . PRO A 1 162 ? 20.525 -1.317 -2.194 1.00 91.94 162 PRO A O 1
ATOM 1200 N N . LYS A 1 163 ? 18.416 -0.616 -2.448 1.00 94.38 163 LYS A N 1
ATOM 1201 C CA . LYS A 1 163 ? 18.308 -1.019 -3.854 1.00 94.38 163 LYS A CA 1
ATOM 1202 C C . LYS A 1 163 ? 17.702 0.105 -4.672 1.00 94.38 163 LYS A C 1
ATOM 1204 O O . LYS A 1 163 ? 16.650 0.642 -4.327 1.00 94.38 163 LYS A O 1
ATOM 1209 N N . ALA A 1 164 ? 18.368 0.429 -5.774 1.00 95.75 164 ALA A N 1
ATOM 1210 C CA . ALA A 1 164 ? 17.810 1.271 -6.819 1.00 95.75 164 ALA A CA 1
ATOM 1211 C C . ALA A 1 164 ? 16.951 0.442 -7.781 1.00 95.75 164 ALA A C 1
ATOM 1213 O O . ALA A 1 164 ? 17.084 -0.780 -7.872 1.00 95.75 164 ALA A O 1
ATOM 1214 N N . TYR A 1 165 ? 16.084 1.105 -8.526 1.00 96.69 165 TYR A N 1
ATOM 1215 C CA . TYR A 1 165 ? 15.406 0.520 -9.672 1.00 96.69 165 TYR A CA 1
ATOM 1216 C C . TYR A 1 165 ? 15.210 1.573 -10.752 1.00 96.69 165 TYR A C 1
ATOM 1218 O O . TYR A 1 165 ? 15.197 2.776 -10.475 1.00 96.69 165 TYR A O 1
ATOM 1226 N N . ARG A 1 166 ? 15.054 1.115 -11.989 1.00 97.81 166 ARG A N 1
ATOM 1227 C CA . ARG A 1 166 ? 14.896 1.965 -13.168 1.00 97.81 166 ARG A CA 1
ATOM 1228 C C . ARG A 1 166 ? 13.875 1.344 -14.099 1.00 97.81 166 ARG A C 1
ATOM 1230 O O . ARG A 1 166 ? 13.899 0.136 -14.310 1.00 97.81 166 ARG A O 1
ATOM 1237 N N . ARG A 1 167 ? 12.961 2.145 -14.634 1.00 97.50 167 ARG A N 1
ATOM 1238 C CA . ARG A 1 167 ? 11.890 1.680 -15.522 1.00 97.50 167 ARG A CA 1
ATOM 1239 C C . ARG A 1 167 ? 12.365 1.522 -16.959 1.00 97.50 167 ARG A C 1
ATOM 1241 O O . ARG A 1 167 ? 11.846 0.634 -17.630 1.00 97.50 167 ARG A O 1
ATOM 1248 N N . THR A 1 168 ? 13.305 2.359 -17.401 1.00 97.19 168 THR A N 1
ATOM 1249 C CA . THR A 1 168 ? 13.789 2.385 -18.790 1.00 97.19 168 THR A CA 1
ATOM 1250 C C . THR A 1 168 ? 15.053 1.547 -18.972 1.00 97.19 168 THR A C 1
ATOM 1252 O O . THR A 1 168 ? 15.083 0.701 -19.856 1.00 97.19 168 THR A O 1
ATOM 1255 N N . ASN A 1 169 ? 16.067 1.730 -18.116 1.00 96.06 169 ASN A N 1
ATOM 1256 C CA . ASN A 1 169 ? 17.304 0.935 -18.135 1.00 96.06 169 ASN A CA 1
ATOM 1257 C C . ASN A 1 169 ? 17.453 0.135 -16.826 1.00 96.06 169 ASN A C 1
ATOM 1259 O O . ASN A 1 169 ? 18.010 0.670 -15.864 1.00 96.06 169 ASN A O 1
ATOM 1263 N N . PRO A 1 170 ? 16.900 -1.090 -16.741 1.00 96.50 170 PRO A N 1
ATOM 1264 C CA . PRO A 1 170 ? 16.721 -1.805 -15.481 1.00 96.50 170 PRO A CA 1
ATOM 1265 C C . PRO A 1 170 ? 18.042 -2.089 -14.770 1.00 96.50 170 PRO A C 1
ATOM 1267 O O . PRO A 1 170 ? 19.034 -2.469 -15.384 1.00 96.50 170 PRO A O 1
ATOM 1270 N N . VAL A 1 171 ? 18.037 -1.965 -13.445 1.00 95.69 171 VAL A N 1
ATOM 1271 C CA . VAL A 1 171 ? 19.200 -2.298 -12.616 1.00 95.69 171 VAL A CA 1
ATOM 1272 C C . VAL A 1 171 ? 19.397 -3.811 -12.600 1.00 95.69 171 VAL A C 1
ATOM 1274 O O . VAL A 1 171 ? 18.496 -4.544 -12.196 1.00 95.69 171 VAL A O 1
ATOM 1277 N N . ASP A 1 172 ? 20.581 -4.281 -12.978 1.00 94.19 172 ASP A N 1
ATOM 1278 C CA . ASP A 1 172 ? 20.982 -5.669 -12.758 1.00 94.19 172 ASP A CA 1
ATOM 1279 C C . ASP A 1 172 ? 21.391 -5.854 -11.290 1.00 94.19 172 ASP A C 1
ATOM 1281 O O . ASP A 1 172 ? 22.387 -5.298 -10.831 1.00 94.19 172 ASP A O 1
ATOM 1285 N N . TYR A 1 173 ? 20.603 -6.617 -10.532 1.00 89.00 173 TYR A N 1
ATOM 1286 C CA . TYR A 1 173 ? 20.870 -6.865 -9.114 1.00 89.00 173 TYR A CA 1
ATOM 1287 C C . TYR A 1 173 ? 21.948 -7.920 -8.854 1.00 89.00 173 TYR A C 1
ATOM 1289 O O . TYR A 1 173 ? 22.367 -8.044 -7.703 1.00 89.00 173 TYR A O 1
ATOM 1297 N N . ALA A 1 174 ? 22.369 -8.680 -9.870 1.00 86.12 174 ALA A N 1
ATOM 1298 C CA . ALA A 1 174 ? 23.451 -9.654 -9.745 1.00 86.12 174 ALA A CA 1
ATOM 1299 C C . ALA A 1 174 ? 24.834 -8.991 -9.824 1.00 86.12 174 ALA A C 1
ATOM 1301 O O . ALA A 1 174 ? 25.818 -9.552 -9.348 1.00 86.12 174 ALA A O 1
ATOM 1302 N N . LYS A 1 175 ? 24.910 -7.782 -10.390 1.00 74.75 175 LYS A N 1
ATOM 1303 C CA . LYS A 1 175 ? 26.146 -7.007 -10.498 1.00 74.75 175 LYS A CA 1
ATOM 1304 C C . LYS A 1 175 ? 26.192 -5.947 -9.394 1.00 74.75 175 LYS A C 1
ATOM 1306 O O . LYS A 1 175 ? 25.225 -5.199 -9.233 1.00 74.75 175 LYS A O 1
ATOM 1311 N N . PRO A 1 176 ? 27.296 -5.827 -8.636 1.00 56.94 176 PRO A N 1
ATOM 1312 C CA . PRO A 1 176 ? 27.504 -4.679 -7.764 1.00 56.94 176 PRO A CA 1
ATOM 1313 C C . PRO A 1 176 ? 27.509 -3.413 -8.629 1.00 56.94 176 PRO A C 1
ATOM 1315 O O . PRO A 1 176 ? 28.400 -3.209 -9.448 1.00 56.94 176 PRO A O 1
ATOM 1318 N N . SER A 1 177 ? 26.471 -2.586 -8.521 1.00 54.28 177 SER A N 1
ATOM 1319 C CA . SER A 1 177 ? 26.389 -1.353 -9.303 1.00 54.28 177 SER A CA 1
ATOM 132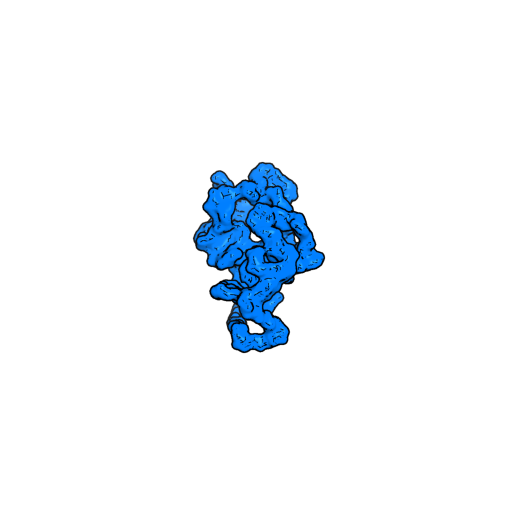0 C C . SER A 1 177 ? 27.224 -0.262 -8.633 1.00 54.28 177 SER A C 1
ATOM 1322 O O . SER A 1 177 ? 26.993 0.057 -7.468 1.00 54.28 177 SER A O 1
ATOM 1324 N N . ALA A 1 178 ? 28.132 0.364 -9.390 1.00 51.75 178 ALA A N 1
ATOM 1325 C CA . ALA A 1 178 ? 28.915 1.534 -8.973 1.00 51.75 178 ALA A CA 1
ATOM 1326 C C . ALA A 1 178 ? 28.053 2.774 -8.632 1.00 51.75 178 ALA A C 1
ATOM 1328 O O . ALA A 1 178 ? 28.567 3.771 -8.139 1.00 51.75 178 ALA A O 1
ATOM 1329 N N . THR A 1 179 ? 26.740 2.725 -8.889 1.00 49.25 179 THR A N 1
ATOM 1330 C CA . THR A 1 179 ? 25.784 3.827 -8.677 1.00 49.25 179 THR A CA 1
ATOM 1331 C C . THR A 1 179 ? 24.806 3.554 -7.529 1.00 49.25 179 THR A C 1
ATOM 1333 O O . THR A 1 179 ? 23.809 4.261 -7.385 1.00 49.25 179 THR A O 1
ATOM 1336 N N . GLN A 1 180 ? 25.036 2.534 -6.695 1.00 54.62 180 GLN A N 1
ATOM 1337 C CA . GLN A 1 180 ? 24.286 2.441 -5.442 1.00 54.62 180 GLN A CA 1
ATOM 1338 C C . GLN A 1 180 ? 24.756 3.573 -4.522 1.00 54.62 180 GLN A C 1
ATOM 1340 O O . GLN A 1 180 ? 25.944 3.618 -4.205 1.00 54.62 180 GLN A O 1
ATOM 1345 N N . PRO A 1 181 ? 23.876 4.495 -4.084 1.00 48.25 181 PRO A N 1
ATOM 1346 C CA . PRO A 1 181 ? 24.256 5.445 -3.053 1.00 48.25 181 PRO A CA 1
ATOM 1347 C C . PRO A 1 181 ? 24.716 4.628 -1.850 1.00 48.25 181 PRO A C 1
ATOM 1349 O O . PRO A 1 181 ? 23.962 3.774 -1.372 1.00 48.25 181 PRO A O 1
ATOM 1352 N N . ALA A 1 182 ? 25.952 4.847 -1.401 1.00 43.97 182 ALA A N 1
ATOM 1353 C CA . ALA A 1 182 ? 26.444 4.244 -0.177 1.00 43.97 182 ALA A CA 1
ATOM 1354 C C . ALA A 1 182 ? 25.420 4.553 0.920 1.00 43.97 182 ALA A C 1
ATOM 1356 O O . ALA A 1 182 ? 25.150 5.718 1.221 1.00 43.97 182 ALA A O 1
ATOM 1357 N N . GLY A 1 183 ? 24.781 3.512 1.457 1.00 43.09 183 GLY A N 1
ATOM 1358 C CA . GLY A 1 183 ? 23.901 3.673 2.600 1.00 43.09 183 GLY A CA 1
ATOM 1359 C C . GLY A 1 183 ? 24.717 4.337 3.695 1.00 43.09 183 GLY A C 1
ATOM 1360 O O . GLY A 1 183 ? 25.719 3.780 4.132 1.00 43.09 183 GLY A O 1
ATOM 1361 N N . THR A 1 184 ? 24.341 5.547 4.102 1.00 32.91 184 THR A N 1
ATOM 1362 C CA . THR A 1 184 ? 24.961 6.192 5.254 1.00 32.91 184 THR A CA 1
ATOM 1363 C C . THR A 1 184 ? 24.562 5.363 6.464 1.00 32.91 184 THR A C 1
ATOM 1365 O O . THR A 1 184 ? 23.447 5.469 6.982 1.00 32.91 184 THR A O 1
ATOM 1368 N N . THR A 1 185 ? 25.449 4.460 6.863 1.00 35.22 185 THR A N 1
ATOM 1369 C CA . THR A 1 185 ? 25.329 3.650 8.069 1.00 35.22 185 THR A CA 1
ATOM 1370 C C . THR A 1 185 ? 25.622 4.535 9.274 1.00 35.22 185 THR A C 1
ATOM 1372 O O . THR A 1 185 ? 26.588 4.326 9.995 1.00 35.22 185 THR A O 1
ATOM 1375 N N . THR A 1 186 ? 24.798 5.549 9.526 1.00 35.31 186 THR A N 1
ATOM 1376 C CA . THR A 1 186 ? 24.708 6.098 10.876 1.00 35.31 186 THR A CA 1
ATOM 1377 C C . THR A 1 186 ? 23.887 5.109 11.690 1.00 35.31 186 THR A C 1
ATOM 1379 O O . THR A 1 186 ? 22.656 5.147 11.715 1.00 35.31 186 THR A O 1
ATOM 1382 N N . GLN A 1 187 ? 24.588 4.159 12.316 1.00 33.38 187 GLN A N 1
ATOM 1383 C CA . GLN A 1 187 ? 24.055 3.481 13.491 1.00 33.38 187 GLN A CA 1
ATOM 1384 C C . GLN A 1 187 ? 23.611 4.568 14.484 1.00 33.38 187 GLN A C 1
ATOM 1386 O O . GLN A 1 187 ? 24.365 5.520 14.699 1.00 33.38 187 GLN A O 1
ATOM 1391 N N . PRO A 1 188 ? 22.428 4.463 15.111 1.00 37.31 188 PRO A N 1
ATOM 1392 C CA . PRO A 1 188 ? 22.175 5.229 16.318 1.00 37.31 188 PRO A CA 1
ATOM 1393 C C . PRO A 1 188 ? 23.255 4.830 17.322 1.00 37.31 188 PRO A C 1
ATOM 1395 O O . PRO A 1 188 ? 23.448 3.635 17.571 1.00 37.31 188 PRO A O 1
ATOM 1398 N N . ALA A 1 189 ? 23.981 5.813 17.855 1.00 34.56 189 ALA A N 1
ATOM 1399 C CA . ALA A 1 189 ? 24.915 5.586 18.944 1.00 34.56 189 ALA A CA 1
ATOM 1400 C C . ALA A 1 189 ? 24.204 4.765 20.027 1.00 34.56 189 ALA A C 1
ATOM 1402 O O . ALA A 1 189 ? 23.101 5.111 20.455 1.00 34.56 189 ALA A O 1
ATOM 1403 N N . LYS A 1 190 ? 24.815 3.653 20.448 1.00 34.72 190 LYS A N 1
ATOM 1404 C CA . LYS A 1 190 ? 24.393 2.962 21.663 1.00 34.72 190 LYS A CA 1
ATOM 1405 C C . LYS A 1 190 ? 24.583 3.948 22.810 1.00 34.72 190 LYS A C 1
ATOM 1407 O O . LYS A 1 190 ? 25.695 4.121 23.295 1.00 34.72 190 LYS A O 1
ATOM 1412 N N . THR A 1 191 ? 23.512 4.602 23.239 1.00 31.05 191 THR A N 1
ATOM 1413 C CA . THR A 1 191 ? 23.495 5.289 24.524 1.00 31.05 191 THR A CA 1
ATOM 1414 C C . THR A 1 191 ? 23.452 4.201 25.593 1.00 31.05 191 THR A C 1
ATOM 1416 O O . THR A 1 191 ? 22.392 3.731 25.997 1.00 31.05 191 THR A O 1
ATOM 1419 N N . THR A 1 192 ? 24.624 3.718 26.000 1.00 34.69 192 THR A N 1
ATOM 1420 C CA . THR A 1 192 ? 24.786 2.971 27.247 1.00 34.69 192 THR A CA 1
ATOM 1421 C C . THR A 1 192 ? 24.605 3.943 28.402 1.00 34.69 192 THR A C 1
ATOM 1423 O O . THR A 1 192 ? 25.574 4.436 28.967 1.00 34.69 192 THR A O 1
ATOM 1426 N N . THR A 1 193 ? 23.355 4.215 28.760 1.00 36.41 193 THR A N 1
ATOM 1427 C CA . THR A 1 193 ? 23.037 4.692 30.104 1.00 36.41 193 THR A CA 1
ATOM 1428 C C . THR A 1 193 ? 22.637 3.463 30.908 1.00 36.41 193 THR A C 1
ATOM 1430 O O . THR A 1 193 ? 21.512 2.975 30.811 1.00 36.41 193 THR A O 1
ATOM 1433 N N . GLN A 1 194 ? 23.594 2.900 31.649 1.00 35.81 194 GLN A N 1
ATOM 1434 C CA . GLN A 1 194 ? 23.269 1.975 32.732 1.00 35.81 194 GLN A CA 1
ATOM 1435 C C . GLN A 1 194 ? 22.416 2.730 33.765 1.00 35.81 194 GLN A C 1
ATOM 1437 O O . GLN A 1 194 ? 22.781 3.848 34.134 1.00 35.81 194 GLN A O 1
ATOM 1442 N N . PRO A 1 195 ? 21.321 2.148 34.279 1.00 39.06 195 PRO A N 1
ATOM 1443 C CA . PRO A 1 195 ? 20.713 2.653 35.495 1.00 39.06 195 PRO A CA 1
ATOM 1444 C C . PRO A 1 195 ? 21.687 2.417 36.652 1.00 39.06 195 PRO A C 1
ATOM 1446 O O . PRO A 1 195 ? 22.082 1.278 36.922 1.00 39.06 195 PRO A O 1
ATOM 1449 N N . ALA A 1 196 ? 22.079 3.499 37.325 1.00 36.34 196 ALA A N 1
ATOM 1450 C CA . ALA A 1 196 ? 22.801 3.433 38.584 1.00 36.34 196 ALA A CA 1
ATOM 1451 C C . ALA A 1 196 ? 21.975 2.614 39.587 1.00 36.34 196 ALA A C 1
ATOM 1453 O O . ALA A 1 196 ? 20.821 2.930 39.877 1.00 36.34 196 ALA A O 1
ATOM 1454 N N . LYS A 1 197 ? 22.563 1.530 40.097 1.00 38.09 197 LYS A N 1
ATOM 1455 C CA . LYS A 1 197 ? 22.008 0.773 41.216 1.00 38.09 197 LYS A CA 1
ATOM 1456 C C . LYS A 1 197 ? 22.191 1.610 42.480 1.00 38.09 197 LYS A C 1
ATOM 1458 O O . LYS A 1 197 ? 23.283 1.639 43.039 1.00 38.09 197 LYS A O 1
ATOM 1463 N N . THR A 1 198 ? 21.136 2.272 42.940 1.00 35.97 198 THR A N 1
ATOM 1464 C CA . THR A 1 198 ? 21.102 2.830 44.295 1.00 35.97 198 THR A CA 1
ATOM 1465 C C . THR A 1 198 ? 20.888 1.672 45.266 1.00 35.97 198 THR A C 1
ATOM 1467 O O . THR A 1 198 ? 19.782 1.160 45.414 1.00 35.97 198 THR A O 1
ATOM 1470 N N . ALA A 1 199 ? 21.974 1.200 45.873 1.00 37.44 199 ALA A N 1
ATOM 1471 C CA . ALA A 1 199 ? 21.922 0.261 46.981 1.00 37.44 199 ALA A CA 1
ATOM 1472 C C . ALA A 1 199 ? 21.605 1.039 48.264 1.00 37.44 199 ALA A C 1
ATOM 1474 O O . ALA A 1 199 ? 22.488 1.654 48.858 1.00 37.44 199 ALA A O 1
ATOM 1475 N N . THR A 1 200 ? 20.346 1.021 48.691 1.00 40.09 200 THR A N 1
ATOM 1476 C CA . THR A 1 200 ? 19.963 1.472 50.033 1.00 40.09 200 THR A CA 1
ATOM 1477 C C . THR A 1 200 ? 20.160 0.300 50.994 1.00 40.09 200 THR A C 1
ATOM 1479 O O . THR A 1 200 ? 19.475 -0.717 50.888 1.00 40.09 200 THR A O 1
ATOM 1482 N N . GLN A 1 201 ? 21.131 0.407 51.903 1.00 43.84 201 GLN A N 1
ATOM 1483 C CA . GLN A 1 201 ? 21.302 -0.538 53.011 1.00 43.84 201 GLN A CA 1
ATOM 1484 C C . GLN A 1 201 ? 20.183 -0.343 54.051 1.00 43.84 201 GLN A C 1
ATOM 1486 O O . GLN A 1 201 ? 19.840 0.803 54.349 1.00 43.84 201 GLN A O 1
ATOM 1491 N N . PRO A 1 202 ? 19.640 -1.411 54.660 1.00 43.97 202 PRO A N 1
ATOM 1492 C CA . PRO A 1 202 ? 18.780 -1.275 55.826 1.00 43.97 202 PRO A CA 1
ATOM 1493 C C . PRO A 1 202 ? 19.619 -1.068 57.098 1.00 43.97 202 PRO A C 1
ATOM 1495 O O . PRO A 1 202 ? 20.562 -1.813 57.374 1.00 43.97 202 PRO A O 1
ATOM 1498 N N . ALA A 1 203 ? 19.246 -0.057 57.884 1.00 39.59 203 ALA A N 1
ATOM 1499 C CA . ALA A 1 203 ? 19.799 0.209 59.205 1.00 39.59 203 ALA A CA 1
ATOM 1500 C C . ALA A 1 203 ? 19.445 -0.930 60.178 1.00 39.59 203 ALA A C 1
ATOM 1502 O O . ALA A 1 203 ? 18.280 -1.297 60.333 1.00 39.59 203 ALA A O 1
ATOM 1503 N N . LYS A 1 204 ? 20.461 -1.485 60.847 1.00 41.41 204 LYS A N 1
ATOM 1504 C CA . LYS A 1 204 ? 20.296 -2.395 61.984 1.00 41.41 204 LYS A CA 1
ATOM 1505 C C . LYS A 1 204 ? 20.144 -1.561 63.255 1.00 41.41 204 LYS A C 1
ATOM 1507 O O . LYS A 1 204 ? 21.119 -0.978 63.720 1.00 41.41 204 LYS A O 1
ATOM 1512 N N . THR A 1 205 ? 18.949 -1.534 63.832 1.00 43.44 205 THR A N 1
ATOM 1513 C CA . THR A 1 205 ? 18.728 -1.009 65.184 1.00 43.44 205 THR A CA 1
ATOM 1514 C C . THR A 1 205 ? 18.990 -2.134 66.182 1.00 43.44 205 THR A C 1
ATOM 1516 O O . THR A 1 205 ? 18.253 -3.116 66.223 1.00 43.44 205 THR A O 1
ATOM 1519 N N . ALA A 1 206 ? 20.066 -2.018 66.959 1.00 43.12 206 ALA A N 1
ATOM 1520 C CA . ALA A 1 206 ? 20.340 -2.893 68.092 1.00 43.12 206 ALA A CA 1
ATOM 1521 C C . ALA A 1 206 ? 19.646 -2.327 69.339 1.00 43.12 206 ALA A C 1
ATOM 1523 O O . ALA A 1 206 ? 19.985 -1.238 69.797 1.00 43.12 206 ALA A O 1
ATOM 1524 N N . MET A 1 207 ? 18.682 -3.067 69.886 1.00 40.84 207 MET A N 1
ATOM 1525 C CA . MET A 1 207 ? 18.054 -2.783 71.177 1.00 40.84 207 MET A CA 1
ATOM 1526 C C . MET A 1 207 ? 18.677 -3.731 72.212 1.00 40.84 207 MET A C 1
ATOM 1528 O O . MET A 1 207 ? 18.533 -4.947 72.099 1.00 40.84 207 MET A O 1
ATOM 1532 N N . ARG A 1 208 ? 19.435 -3.190 73.177 1.00 44.81 208 ARG A N 1
ATOM 1533 C CA . ARG A 1 208 ? 19.866 -3.920 74.386 1.00 44.81 208 ARG A CA 1
ATOM 1534 C C . ARG A 1 208 ? 18.707 -3.906 75.390 1.00 44.81 208 ARG A C 1
ATOM 1536 O O . ARG A 1 208 ? 18.115 -2.840 75.552 1.00 44.81 208 ARG A O 1
ATOM 1543 N N . PRO A 1 209 ? 18.422 -5.005 76.103 1.00 54.97 209 PRO A N 1
ATOM 1544 C CA . PRO A 1 209 ? 17.613 -4.947 77.308 1.00 54.97 209 PRO A CA 1
ATOM 1545 C C . PRO A 1 209 ? 18.492 -4.606 78.519 1.00 54.97 209 PRO A C 1
ATOM 1547 O O . PRO A 1 209 ? 19.590 -5.151 78.677 1.00 54.97 209 PRO A O 1
ATOM 1550 N N . GLY A 1 210 ? 17.999 -3.674 79.332 1.00 42.56 210 GLY A N 1
ATOM 1551 C CA . GLY A 1 210 ? 18.214 -3.635 80.777 1.00 42.56 210 GLY A CA 1
ATOM 1552 C C . GLY A 1 210 ? 16.970 -4.173 81.467 1.00 42.56 210 GLY A C 1
ATOM 1553 O O . GLY A 1 210 ? 15.909 -4.186 80.798 1.00 42.56 210 GLY A O 1
#

Organism: NCBI:txid412755

pLDDT: mean 84.01, std 19.72, range [31.05, 98.56]

Radius of gyration: 23.69 Å; chains: 1; bounding box: 51×36×100 Å